Protein AF-0000000066214037 (afdb_homodimer)

Radius of gyration: 27.34 Å; Cα contacts (8 Å, |Δi|>4): 575; chains: 2; bounding box: 42×69×132 Å

InterPro domains:
  IPR010264 Plant self-incompatibility S1 [PF05938] (31-135)
  IPR010264 Plant self-incompatibility S1 [PTHR31232] (26-123)

Secondary structure (DSSP, 8-state):
------------GGGGGGGGGGGS--PPEEEEEEE-S-TT--EEEEEEESS-BPPPEEE-TT-EEEEEE-PPTTS--EEEEEEEESGGG-EEEEEEEEE--SS--SS-EEEEEE-SSEEEEEEE---PPEEEEEPEE--/------------SGGGGGGGGGSS--PPEEEEEEE-S-TT--EEEEEEESS-BPPPEEE-TT-EEEEEE-PPTTS--EEEEEEEESGGG-EEEEEEEEE--SS--SS-EEEEEE-SSEEEEEEE---PPEEEEEPEE--

Organism: Arabidopsis thaliana (NCBI:txid3702)

Solvent-accessible surface area (backbone atoms only — not comparable to full-atom values): 15928 Å² total; per-residue (Å²): 130,94,82,82,74,82,72,79,76,83,75,68,76,78,70,68,70,73,60,66,76,63,68,62,79,68,48,51,22,34,40,33,46,31,23,56,54,38,90,89,38,52,32,35,39,35,43,33,38,96,89,44,75,52,68,76,45,76,31,49,49,77,30,68,49,80,46,76,45,66,58,47,87,97,49,81,41,46,32,37,32,36,39,30,27,66,80,90,48,33,30,31,40,76,48,77,64,41,67,57,62,100,54,82,57,58,50,38,32,33,38,34,37,36,36,74,79,36,31,25,38,22,43,40,48,74,40,69,71,40,83,73,45,63,69,40,71,64,132,139,75,90,78,78,80,75,78,78,81,73,74,73,76,70,70,69,73,60,66,75,64,68,63,80,67,48,52,21,34,39,33,44,32,23,55,55,38,90,90,38,52,32,35,41,34,41,31,38,96,89,43,75,52,67,77,45,76,29,49,48,77,31,69,48,79,46,74,46,67,58,46,86,98,50,82,44,45,32,36,32,37,39,30,26,66,79,90,47,32,31,31,40,76,48,76,64,42,68,57,62,101,53,81,56,57,48,40,32,31,38,34,37,37,36,74,80,36,31,25,37,22,44,40,49,72,42,66,71,39,84,74,47,64,68,39,72,66,132

pLDDT: mean 78.23, std 21.83, range [25.59, 98.44]

Nearest PDB structures (foldseek):
  6g7g-assembly1_A  TM=7.828E-01  e=8.286E-07  Arabidopsis thaliana
  3hvn-assembly1_A  TM=4.977E-01  e=2.586E-02  Streptococcus suis 05ZYH33
  4v4d-assembly1_B  TM=5.504E-01  e=9.049E-02  Pelobacter acidigallici
  1bqu-assembly1_B  TM=4.313E-01  e=3.673E+00  Homo sapiens
  8v2c-assembly1_B  TM=3.580E-01  e=7.062E+00  Mus musculus

Structure (mmCIF, N/CA/C/O backbone):
data_AF-0000000066214037-model_v1
#
loop_
_entity.id
_entity.type
_entity.pdbx_description
1 polymer 'S-protein homolog 14'
#
loop_
_atom_site.group_PDB
_atom_site.id
_atom_site.type_symbol
_atom_site.label_atom_id
_atom_site.label_alt_id
_atom_site.label_comp_id
_atom_site.label_asym_id
_atom_site.label_entity_id
_atom_site.label_seq_id
_atom_site.pdbx_PDB_ins_code
_atom_site.Cartn_x
_atom_site.Cartn_y
_atom_site.Cartn_z
_atom_site.occupancy
_atom_site.B_iso_or_equiv
_atom_site.auth_seq_id
_atom_site.auth_comp_id
_atom_site.auth_asym_id
_atom_site.auth_atom_id
_atom_site.pdbx_PDB_model_num
ATOM 1 N N . MET A 1 1 ? -22.797 -23.688 67 1 26.59 1 MET A N 1
ATOM 2 C CA . MET A 1 1 ? -23.516 -23.188 65.875 1 26.59 1 MET A CA 1
ATOM 3 C C . MET A 1 1 ? -22.703 -22.141 65.125 1 26.59 1 MET A C 1
ATOM 5 O O . MET A 1 1 ? -23.234 -21.406 64.25 1 26.59 1 MET A O 1
ATOM 9 N N . ASN A 1 2 ? -21.359 -21.859 65.438 1 38.47 2 ASN A N 1
ATOM 10 C CA . ASN A 1 2 ? -20.516 -20.797 64.875 1 38.47 2 ASN A CA 1
ATOM 11 C C . ASN A 1 2 ? -20.203 -20.984 63.406 1 38.47 2 ASN A C 1
ATOM 13 O O . ASN A 1 2 ? -19.375 -21.812 63.062 1 38.47 2 ASN A O 1
ATOM 17 N N . ARG A 1 3 ? -21.266 -20.844 62.312 1 29.83 3 ARG A N 1
ATOM 18 C CA . ARG A 1 3 ? -21.359 -21.094 60.875 1 29.83 3 ARG A CA 1
ATOM 19 C C . ARG A 1 3 ? -20.234 -20.391 60.094 1 29.83 3 ARG A C 1
ATOM 21 O O . ARG A 1 3 ? -19.625 -19.453 60.625 1 29.83 3 ARG A O 1
ATOM 28 N N . PHE A 1 4 ? -20.109 -20.609 58.625 1 31.38 4 PHE A N 1
ATOM 29 C CA . PHE A 1 4 ? -19.562 -20.812 57.312 1 31.38 4 PHE A CA 1
ATOM 30 C C . PHE A 1 4 ? -19.359 -19.484 56.594 1 31.38 4 PHE A C 1
ATOM 32 O O . PHE A 1 4 ? -18.531 -19.375 55.656 1 31.38 4 PHE A O 1
ATOM 39 N N . ILE A 1 5 ? -20.156 -18.406 56.719 1 30.61 5 ILE A N 1
ATOM 40 C CA . ILE A 1 5 ? -20.625 -17.906 55.406 1 30.61 5 ILE A CA 1
ATOM 41 C C . ILE A 1 5 ? -19.516 -17.109 54.75 1 30.61 5 ILE A C 1
ATOM 43 O O . ILE A 1 5 ? -19.25 -17.297 53.562 1 30.61 5 ILE A O 1
ATOM 47 N N . ILE A 1 6 ? -18.984 -15.93 55.188 1 36.28 6 ILE A N 1
ATOM 48 C CA . ILE A 1 6 ? -19.094 -14.758 54.344 1 36.28 6 ILE A CA 1
ATOM 49 C C . ILE A 1 6 ? -17.875 -14.664 53.438 1 36.28 6 ILE A C 1
ATOM 51 O O . ILE A 1 6 ? -16.906 -13.969 53.75 1 36.28 6 ILE A O 1
ATOM 55 N N . PHE A 1 7 ? -17.047 -15.688 53.188 1 37.38 7 PHE A N 1
ATOM 56 C CA . PHE A 1 7 ? -15.883 -15.281 52.406 1 37.38 7 PHE A CA 1
ATOM 57 C C . PHE A 1 7 ? -16.281 -14.922 50.969 1 37.38 7 PHE A C 1
ATOM 59 O O . PHE A 1 7 ? -16.328 -15.797 50.125 1 37.38 7 PHE A O 1
ATOM 66 N N . MET A 1 8 ? -17.391 -14.07 50.75 1 33.78 8 MET A N 1
ATOM 67 C CA . MET A 1 8 ? -17.703 -13.734 49.375 1 33.78 8 MET A CA 1
ATOM 68 C C . MET A 1 8 ? -16.484 -13.125 48.688 1 33.78 8 MET A C 1
ATOM 70 O O . MET A 1 8 ? -15.992 -12.07 49.125 1 33.78 8 MET A O 1
ATOM 74 N N . PHE A 1 9 ? -15.562 -13.977 48.031 1 36.66 9 PHE A N 1
ATOM 75 C CA . PHE A 1 9 ? -14.477 -13.711 47.094 1 36.66 9 PHE A CA 1
ATOM 76 C C . PHE A 1 9 ? -14.945 -12.789 46 1 36.66 9 PHE A C 1
ATOM 78 O O . PHE A 1 9 ? -15.883 -13.117 45.25 1 36.66 9 PHE A O 1
ATOM 85 N N . VAL A 1 10 ? -14.875 -11.453 46.156 1 36.88 10 VAL A N 1
ATOM 86 C CA . VAL A 1 10 ? -14.977 -10.406 45.156 1 36.88 10 VAL A CA 1
ATOM 87 C C . VAL A 1 10 ? -14.031 -10.719 44 1 36.88 10 VAL A C 1
ATOM 89 O O . VAL A 1 10 ? -12.82 -10.531 44.094 1 36.88 10 VAL A O 1
ATOM 92 N N . VAL A 1 11 ? -14.133 -11.891 43.312 1 36.84 11 VAL A N 1
ATOM 93 C CA . VAL A 1 11 ? -13.445 -12.227 42.062 1 36.84 11 VAL A CA 1
ATOM 94 C C . VAL A 1 11 ? -13.82 -11.219 40.969 1 36.84 11 VAL A C 1
ATOM 96 O O . VAL A 1 11 ? -13.516 -11.422 39.781 1 36.84 11 VAL A O 1
ATOM 99 N N . VAL A 1 12 ? -14.656 -10.18 41.281 1 32.81 12 VAL A N 1
ATOM 100 C CA . VAL A 1 12 ? -15.266 -9.656 40.062 1 32.81 12 VAL A CA 1
ATOM 101 C C . VAL A 1 12 ? -14.172 -9.203 39.094 1 32.81 12 VAL A C 1
ATOM 103 O O . VAL A 1 12 ? -14.164 -9.586 37.938 1 32.81 12 VAL A O 1
ATOM 106 N N . THR A 1 13 ? -13.758 -7.848 39.062 1 36.31 13 THR A N 1
ATOM 107 C CA . THR A 1 13 ? -13.906 -6.891 37.969 1 36.31 13 THR A CA 1
ATOM 108 C C . THR A 1 13 ? -12.633 -6.848 37.125 1 36.31 13 THR A C 1
ATOM 110 O O . THR A 1 13 ? -12.469 -5.953 36.281 1 36.31 13 THR A O 1
ATOM 113 N N . TYR A 1 14 ? -11.555 -7.547 37.438 1 39.28 14 TYR A N 1
ATOM 114 C CA . TYR A 1 14 ? -10.398 -7.047 36.719 1 39.28 14 TYR A CA 1
ATOM 115 C C . TYR A 1 14 ? -10.539 -7.34 35.219 1 39.28 14 TYR A C 1
ATOM 117 O O . TYR A 1 14 ? -9.57 -7.191 34.469 1 39.28 14 TYR A O 1
ATOM 125 N N . PHE A 1 15 ? -11.484 -8.125 34.781 1 35.94 15 PHE A N 1
ATOM 126 C CA . PHE A 1 15 ? -11.258 -8.562 33.406 1 35.94 15 PHE A CA 1
ATOM 127 C C . PHE A 1 15 ? -11.266 -7.375 32.438 1 35.94 15 PHE A C 1
ATOM 129 O O . PHE A 1 15 ? -11.031 -7.535 31.25 1 35.94 15 PHE A O 1
ATOM 136 N N . GLY A 1 16 ? -11.977 -6.281 32.719 1 35.16 16 GLY A N 1
ATOM 137 C CA . GLY A 1 16 ? -12.375 -5.547 31.516 1 35.16 16 GLY A CA 1
ATOM 138 C C . GLY A 1 16 ? -11.227 -4.789 30.875 1 35.16 16 GLY A C 1
ATOM 139 O O . GLY A 1 16 ? -11.438 -3.938 30.016 1 35.16 16 GLY A O 1
ATOM 140 N N . LEU A 1 17 ? -10.125 -4.59 31.531 1 35.5 17 LEU A N 1
ATOM 141 C CA . LEU A 1 17 ? -9.242 -3.619 30.891 1 35.5 17 LEU A CA 1
ATOM 142 C C . LEU A 1 17 ? -8.766 -4.125 29.531 1 35.5 17 LEU A C 1
ATOM 144 O O . LEU A 1 17 ? -8.008 -3.443 28.844 1 35.5 17 LEU A O 1
ATOM 148 N N . ASN A 1 18 ? -8.664 -5.441 29.391 1 35.97 18 ASN A N 1
ATOM 149 C CA . ASN A 1 18 ? -7.836 -5.824 28.25 1 35.97 18 ASN A CA 1
ATOM 150 C C . ASN A 1 18 ? -8.43 -5.332 26.938 1 35.97 18 ASN A C 1
ATOM 152 O O . ASN A 1 18 ? -7.914 -5.652 25.859 1 35.97 18 ASN A O 1
ATOM 156 N N . VAL A 1 19 ? -9.719 -5.066 26.891 1 35.41 19 VAL A N 1
ATOM 157 C CA . VAL A 1 19 ? -10.336 -4.941 25.578 1 35.41 19 VAL A CA 1
ATOM 158 C C . VAL A 1 19 ? -9.93 -3.617 24.922 1 35.41 19 VAL A C 1
ATOM 160 O O . VAL A 1 19 ? -10.477 -3.221 23.906 1 35.41 19 VAL A O 1
ATOM 163 N N . ALA A 1 20 ? -9.461 -2.67 25.562 1 36.75 20 ALA A N 1
ATOM 164 C CA . ALA A 1 20 ? -9.305 -1.352 24.953 1 36.75 20 ALA A CA 1
ATOM 165 C C . ALA A 1 20 ? -8.469 -1.433 23.688 1 36.75 20 ALA A C 1
ATOM 167 O O . ALA A 1 20 ? -8.297 -0.432 22.984 1 36.75 20 ALA A O 1
ATOM 168 N N . PHE A 1 21 ? -7.574 -2.344 23.594 1 39.56 21 PHE A N 1
ATOM 169 C CA . PHE A 1 21 ? -6.738 -2.371 22.406 1 39.56 21 PHE A CA 1
ATOM 170 C C . PHE A 1 21 ? -7.594 -2.49 21.141 1 39.56 21 PHE A C 1
ATOM 172 O O . PHE A 1 21 ? -7.094 -2.334 20.031 1 39.56 21 PHE A O 1
ATOM 179 N N . ASP A 1 22 ? -8.734 -3.127 21.328 1 40.88 22 ASP A N 1
ATOM 180 C CA . ASP A 1 22 ? -9.578 -3.434 20.172 1 40.88 22 ASP A CA 1
ATOM 181 C C . ASP A 1 22 ? -10.227 -2.168 19.625 1 40.88 22 ASP A C 1
ATOM 183 O O . ASP A 1 22 ? -11.227 -2.242 18.891 1 40.88 22 ASP A O 1
ATOM 187 N N . MET A 1 23 ? -10.008 -1.09 20.172 1 40.97 23 MET A N 1
ATOM 188 C CA . MET A 1 23 ? -10.883 0.026 19.828 1 40.97 23 MET A CA 1
ATOM 189 C C . MET A 1 23 ? -10.695 0.423 18.359 1 40.97 23 MET A C 1
ATOM 191 O O . MET A 1 23 ? -11.625 0.939 17.734 1 40.97 23 MET A O 1
ATOM 195 N N . PHE A 1 24 ? -9.523 0.481 17.859 1 48.34 24 PHE A N 1
ATOM 196 C CA . PHE A 1 24 ? -9.5 0.773 16.422 1 48.34 24 PHE A CA 1
ATOM 197 C C . PHE A 1 24 ? -9.531 -0.514 15.609 1 48.34 24 PHE A C 1
ATOM 199 O O . PHE A 1 24 ? -8.805 -1.463 15.906 1 48.34 24 PHE A O 1
ATOM 206 N N . PRO A 1 25 ? -10.539 -0.672 14.852 1 56.03 25 PRO A N 1
ATOM 207 C CA . PRO A 1 25 ? -10.672 -1.889 14.047 1 56.03 25 PRO A CA 1
ATOM 208 C C . PRO A 1 25 ? -9.422 -2.191 13.227 1 56.03 25 PRO A C 1
ATOM 210 O O . PRO A 1 25 ? -8.828 -1.282 12.641 1 56.03 25 PRO A O 1
ATOM 213 N N . CYS A 1 26 ? -8.766 -3.24 13.602 1 63.34 26 CYS A N 1
ATOM 214 C CA . CYS A 1 26 ? -7.652 -3.758 12.812 1 63.34 26 CYS A CA 1
ATOM 215 C C . CYS A 1 26 ? -8.141 -4.32 11.484 1 63.34 26 CYS A C 1
ATOM 217 O O . CYS A 1 26 ? -8.719 -5.41 11.438 1 63.34 26 CYS A O 1
ATOM 219 N N . PRO A 1 27 ? -7.969 -3.521 10.414 1 67.12 27 PRO A N 1
ATOM 220 C CA . PRO A 1 27 ? -8.414 -4.043 9.117 1 67.12 27 PRO A CA 1
ATOM 221 C C . PRO A 1 27 ? -7.785 -5.395 8.781 1 67.12 27 PRO A C 1
ATOM 223 O O . PRO A 1 27 ? -6.672 -5.691 9.227 1 67.12 27 PRO A O 1
ATOM 226 N N . LYS A 1 28 ? -8.445 -6.207 8.016 1 79.56 28 LYS A N 1
ATOM 227 C CA . LYS A 1 28 ? -7.949 -7.523 7.617 1 79.56 28 LYS A CA 1
ATOM 228 C C . LYS A 1 28 ? -6.695 -7.402 6.75 1 79.56 28 LYS A C 1
ATOM 230 O O . LYS A 1 28 ? -6.578 -6.477 5.949 1 79.56 28 LYS A O 1
ATOM 235 N N . ASN A 1 29 ? -5.809 -8.336 7 1 83.44 29 ASN A N 1
ATOM 236 C CA . ASN A 1 29 ? -4.703 -8.516 6.066 1 83.44 29 ASN A CA 1
ATOM 237 C C . ASN A 1 29 ? -5.164 -9.203 4.781 1 83.44 29 ASN A C 1
ATOM 239 O O . ASN A 1 29 ? -6.219 -9.836 4.754 1 83.44 29 ASN A O 1
ATOM 243 N N . LYS A 1 30 ? -4.426 -9.023 3.678 1 86.44 30 LYS A N 1
ATOM 244 C CA . LYS A 1 30 ? -4.809 -9.633 2.41 1 86.44 30 LYS A CA 1
ATOM 245 C C . LYS A 1 30 ? -3.6 -10.266 1.719 1 86.44 30 LYS A C 1
ATOM 247 O O . LYS A 1 30 ? -2.504 -9.695 1.736 1 86.44 30 LYS A O 1
ATOM 252 N N . VAL A 1 31 ? -3.84 -11.469 1.23 1 93.44 31 VAL A N 1
ATOM 253 C CA . VAL A 1 31 ? -2.969 -12.078 0.227 1 93.44 31 VAL A CA 1
ATOM 254 C C . VAL A 1 31 ? -3.658 -12.055 -1.136 1 93.44 31 VAL A C 1
ATOM 256 O O . VAL A 1 31 ? -4.793 -12.523 -1.271 1 93.44 31 VAL A O 1
ATOM 259 N N . LEU A 1 32 ? -3.031 -11.422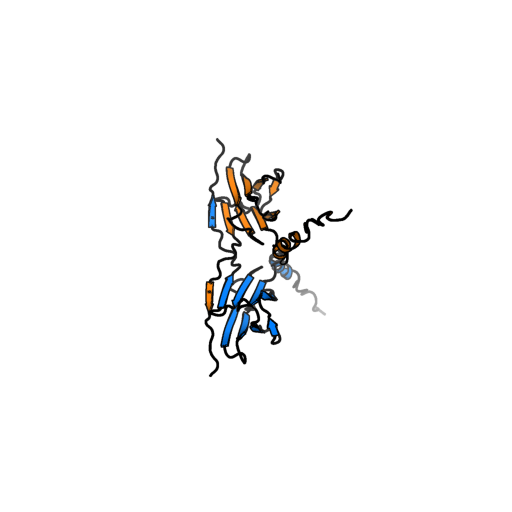 -2.023 1 92.69 32 LEU A N 1
ATOM 260 C CA . LEU A 1 32 ? -3.502 -11.43 -3.404 1 92.69 32 LEU A CA 1
ATOM 261 C C . LEU A 1 32 ? -2.596 -12.289 -4.281 1 92.69 32 LEU A C 1
ATOM 263 O O . LEU A 1 32 ? -1.369 -12.195 -4.188 1 92.69 32 LEU A O 1
ATOM 267 N N . ILE A 1 33 ? -3.191 -13.195 -5.055 1 96.06 33 ILE A N 1
ATOM 268 C CA . ILE A 1 33 ? -2.498 -13.953 -6.086 1 96.06 33 ILE A CA 1
ATOM 269 C C . ILE A 1 33 ? -2.959 -13.492 -7.469 1 96.06 33 ILE A C 1
ATOM 271 O O . ILE A 1 33 ? -4.145 -13.578 -7.793 1 96.06 33 ILE A O 1
ATOM 275 N N . ARG A 1 34 ? -1.989 -13.047 -8.227 1 93.69 34 ARG A N 1
ATOM 276 C CA . ARG A 1 34 ? -2.338 -12.508 -9.539 1 93.69 34 ARG A CA 1
ATOM 277 C C . ARG A 1 34 ? -1.661 -13.297 -10.648 1 93.69 34 ARG A C 1
ATOM 279 O O . ARG A 1 34 ? -0.48 -13.641 -10.555 1 93.69 34 ARG A O 1
ATOM 286 N N . ASN A 1 35 ? -2.463 -13.523 -11.758 1 94.81 35 ASN A N 1
ATOM 287 C CA . ASN A 1 35 ? -1.923 -14.18 -12.945 1 94.81 35 ASN A CA 1
ATOM 288 C C . ASN A 1 35 ? -1.479 -13.164 -13.992 1 94.81 35 ASN A C 1
ATOM 290 O O . ASN A 1 35 ? -2.312 -12.547 -14.656 1 94.81 35 ASN A O 1
ATOM 294 N N . GLU A 1 36 ? -0.188 -13.07 -14.133 1 92.81 36 GLU A N 1
ATOM 295 C CA . GLU A 1 36 ? 0.375 -12.234 -15.188 1 92.81 36 GLU A CA 1
ATOM 296 C C . GLU A 1 36 ? 1.316 -13.031 -16.078 1 92.81 36 GLU A C 1
ATOM 298 O O . GLU A 1 36 ? 2.322 -12.508 -16.562 1 92.81 36 GLU A O 1
ATOM 303 N N . LEU A 1 37 ? 1.021 -14.266 -16.234 1 95.88 37 LEU A N 1
ATOM 304 C CA . LEU A 1 37 ? 1.835 -15.172 -17.047 1 95.88 37 LEU A CA 1
ATOM 305 C C . LEU A 1 37 ? 1.819 -14.766 -18.516 1 95.88 37 LEU A C 1
ATOM 307 O O . LEU A 1 37 ? 2.777 -15.031 -19.25 1 95.88 37 LEU A O 1
ATOM 311 N N . GLY A 1 38 ? 0.705 -14.266 -18.953 1 91.38 38 GLY A N 1
ATOM 312 C CA . GLY A 1 38 ? 0.498 -13.898 -20.344 1 91.38 38 GLY A CA 1
ATOM 313 C C . GLY A 1 38 ? -0.868 -14.305 -20.875 1 91.38 38 GLY A C 1
ATOM 314 O O . GLY A 1 38 ? -1.567 -15.102 -20.25 1 91.38 38 GLY A O 1
ATOM 315 N N . PRO A 1 39 ? -1.33 -13.641 -21.953 1 88.69 39 PRO A N 1
ATOM 316 C CA . PRO A 1 39 ? -2.65 -13.953 -22.516 1 88.69 39 PRO A CA 1
ATOM 317 C C . PRO A 1 39 ? -2.832 -15.438 -22.828 1 88.69 39 PRO A C 1
ATOM 319 O O . PRO A 1 39 ? -1.96 -16.047 -23.438 1 88.69 39 PRO A O 1
ATOM 322 N N . GLY A 1 40 ? -4.012 -16 -22.359 1 92.25 40 GLY A N 1
ATOM 323 C CA . GLY A 1 40 ? -4.336 -17.391 -22.641 1 92.25 40 GLY A CA 1
ATOM 324 C C . GLY A 1 40 ? -3.732 -18.359 -21.625 1 92.25 40 GLY A C 1
ATOM 325 O O . GLY A 1 40 ? -4.02 -19.562 -21.672 1 92.25 40 GLY A O 1
ATOM 326 N N . LEU A 1 41 ? -2.861 -17.953 -20.875 1 94.94 41 LEU A N 1
ATOM 327 C CA . LEU A 1 41 ? -2.199 -18.828 -19.922 1 94.94 41 LEU A CA 1
ATOM 328 C C . LEU A 1 41 ? -2.92 -18.797 -18.578 1 94.94 41 LEU A C 1
ATOM 330 O O . LEU A 1 41 ? -3.381 -17.75 -18.125 1 94.94 41 LEU A O 1
ATOM 334 N N . VAL A 1 42 ? -2.93 -19.984 -18.047 1 96.75 42 VAL A N 1
ATOM 335 C CA . VAL A 1 42 ? -3.693 -20.172 -16.828 1 96.75 42 VAL A CA 1
ATOM 336 C C . VAL A 1 42 ? -2.74 -20.422 -15.656 1 96.75 42 VAL A C 1
ATOM 338 O O . VAL A 1 42 ? -1.751 -21.141 -15.797 1 96.75 42 VAL A O 1
ATOM 341 N N . LEU A 1 43 ? -3.029 -19.828 -14.547 1 98.31 43 LEU A N 1
ATOM 342 C CA . LEU A 1 43 ? -2.309 -20.047 -13.297 1 98.31 43 LEU A CA 1
ATOM 343 C C . LEU A 1 43 ? -3.154 -20.844 -12.32 1 98.31 43 LEU A C 1
ATOM 345 O O . LEU A 1 43 ? -4.258 -20.438 -11.953 1 98.31 43 LEU A O 1
ATOM 349 N N . GLN A 1 44 ? -2.709 -21.984 -11.93 1 98.44 44 GLN A N 1
ATOM 350 C CA . GLN A 1 44 ? -3.348 -22.75 -10.867 1 98.44 44 GLN A CA 1
ATOM 351 C C . GLN A 1 44 ? -2.777 -22.375 -9.5 1 98.44 44 GLN A C 1
ATOM 353 O O . GLN A 1 44 ? -1.563 -22.219 -9.352 1 98.44 44 GLN A O 1
ATOM 358 N N . TYR A 1 45 ? -3.652 -22.188 -8.586 1 97.94 45 TYR A N 1
ATOM 359 C CA . TYR A 1 45 ? -3.178 -21.859 -7.25 1 97.94 45 TYR A CA 1
ATOM 360 C C . TYR A 1 45 ? -3.869 -22.734 -6.203 1 97.94 45 TYR A C 1
ATOM 362 O O . TYR A 1 45 ? -5.012 -23.156 -6.395 1 97.94 45 TYR A O 1
ATOM 370 N N . HIS A 1 46 ? -3.146 -23.078 -5.195 1 98.19 46 HIS A N 1
ATOM 371 C CA . HIS A 1 46 ? -3.66 -23.672 -3.967 1 98.19 46 HIS A CA 1
ATOM 372 C C . HIS A 1 46 ? -3.033 -23.016 -2.736 1 98.19 46 HIS A C 1
ATOM 374 O O . HIS A 1 46 ? -1.826 -23.141 -2.516 1 98.19 46 HIS A O 1
ATOM 380 N N . CYS A 1 47 ? -3.811 -22.328 -2.012 1 97.75 47 CYS A N 1
ATOM 381 C CA . CYS A 1 47 ? -3.328 -21.656 -0.811 1 97.75 47 CYS A CA 1
ATOM 382 C C . CYS A 1 47 ? -4.043 -22.172 0.431 1 97.75 47 CYS A C 1
ATOM 384 O O . CYS A 1 47 ? -5.223 -22.531 0.371 1 97.75 47 CYS A O 1
ATOM 386 N N . HIS A 1 48 ? -3.295 -22.203 1.549 1 96.5 48 HIS A N 1
ATOM 387 C CA . HIS A 1 48 ? -3.91 -22.672 2.787 1 96.5 48 HIS A CA 1
ATOM 388 C C . HIS A 1 48 ? -3.217 -22.078 4.008 1 96.5 48 HIS A C 1
ATOM 390 O O . HIS A 1 48 ? -2.062 -21.656 3.924 1 96.5 48 HIS A O 1
ATOM 396 N N . SER A 1 49 ? -3.961 -21.938 5.008 1 93.94 49 SER A N 1
ATOM 397 C CA . SER A 1 49 ? -3.465 -21.688 6.355 1 93.94 49 SER A CA 1
ATOM 398 C C . SER A 1 49 ? -3.803 -22.844 7.293 1 93.94 49 SER A C 1
ATOM 400 O O . SER A 1 49 ? -4.344 -23.859 6.863 1 93.94 49 SER A O 1
ATOM 402 N N . ARG A 1 50 ? -3.379 -22.75 8.602 1 89.69 50 ARG A N 1
ATOM 403 C CA . ARG A 1 50 ? -3.711 -23.797 9.57 1 89.69 50 ARG A CA 1
ATOM 404 C C . ARG A 1 50 ? -5.219 -23.969 9.703 1 89.69 50 ARG A C 1
ATOM 406 O O . ARG A 1 50 ? -5.723 -25.078 9.797 1 89.69 50 ARG A O 1
ATOM 413 N N . ASP A 1 51 ? -6.008 -22.859 9.586 1 89.12 51 ASP A N 1
ATOM 414 C CA . ASP A 1 51 ? -7.441 -22.859 9.859 1 89.12 51 ASP A CA 1
ATOM 415 C C . ASP A 1 51 ? -8.242 -22.922 8.562 1 89.12 51 ASP A C 1
ATOM 417 O O . ASP A 1 51 ? -9.438 -23.219 8.578 1 89.12 51 ASP A O 1
ATOM 421 N N . HIS A 1 52 ? -7.68 -22.562 7.434 1 90.75 52 HIS A N 1
ATOM 422 C CA . HIS A 1 52 ? -8.391 -22.453 6.164 1 90.75 52 HIS A CA 1
ATOM 423 C C . HIS A 1 52 ? -7.625 -23.156 5.047 1 90.75 52 HIS A C 1
ATOM 425 O O . HIS A 1 52 ? -6.43 -22.906 4.855 1 90.75 52 HIS A O 1
ATOM 431 N N . ASN A 1 53 ? -8.25 -24.094 4.367 1 93.06 53 ASN A N 1
ATOM 432 C CA . ASN A 1 53 ? -7.711 -24.734 3.17 1 93.06 53 ASN A CA 1
ATOM 433 C C . ASN A 1 53 ? -8.539 -24.391 1.935 1 93.06 53 ASN A C 1
ATOM 435 O O . ASN A 1 53 ? -9.617 -24.953 1.736 1 93.06 53 ASN A O 1
ATOM 439 N N . LEU A 1 54 ? -8.023 -23.516 1.179 1 91.38 54 LEU A N 1
ATOM 440 C CA . LEU A 1 54 ? -8.734 -23.156 -0.044 1 91.38 54 LEU A CA 1
ATOM 441 C C . LEU A 1 54 ? -8.594 -24.25 -1.098 1 91.38 54 LEU A C 1
ATOM 443 O O . LEU A 1 54 ? -7.543 -24.891 -1.192 1 91.38 54 LEU A O 1
ATOM 447 N N . ASP A 1 55 ? -9.555 -24.453 -1.863 1 90.81 55 ASP A N 1
ATOM 448 C CA . ASP A 1 55 ? -9.492 -25.438 -2.938 1 90.81 55 ASP A CA 1
ATOM 449 C C . ASP A 1 55 ? -8.539 -25 -4.043 1 90.81 55 ASP A C 1
ATOM 451 O O . ASP A 1 55 ? -8.281 -23.797 -4.195 1 90.81 55 ASP A O 1
ATOM 455 N N . VAL A 1 56 ? -8.078 -26.047 -4.707 1 96 56 VAL A N 1
ATOM 456 C CA . VAL A 1 56 ? -7.297 -25.766 -5.906 1 96 56 VAL A CA 1
ATOM 457 C C . VAL A 1 56 ? -8.172 -25.047 -6.934 1 96 56 VAL A C 1
ATOM 459 O O . VAL A 1 56 ? -9.32 -25.438 -7.164 1 96 56 VAL A O 1
ATOM 462 N N . ALA A 1 57 ? -7.727 -23.984 -7.5 1 96.56 57 ALA A N 1
ATOM 463 C CA . ALA A 1 57 ? -8.484 -23.219 -8.484 1 96.56 57 ALA A CA 1
ATOM 464 C C . ALA A 1 57 ? -7.555 -22.609 -9.531 1 96.56 57 ALA A C 1
ATOM 466 O O . ALA A 1 57 ? -6.328 -22.688 -9.406 1 96.56 57 ALA A O 1
ATOM 467 N N . ASN A 1 58 ? -8.172 -22.078 -10.602 1 96.25 58 ASN A N 1
ATOM 468 C CA . ASN A 1 58 ? -7.41 -21.5 -11.711 1 96.25 58 ASN A CA 1
ATOM 469 C C . ASN A 1 58 ? -7.723 -20.031 -11.891 1 96.25 58 ASN A C 1
ATOM 471 O O . ASN A 1 58 ? -8.859 -19.594 -11.695 1 96.25 58 ASN A O 1
ATOM 475 N N . LEU A 1 59 ? -6.801 -19.344 -12.219 1 94.81 59 LEU A N 1
ATOM 476 C CA . LEU A 1 59 ? -6.918 -17.938 -12.586 1 94.81 59 LEU A CA 1
ATOM 477 C C . LEU A 1 59 ? -6.574 -17.719 -14.055 1 94.81 59 LEU A C 1
ATOM 479 O O . LEU A 1 59 ? -5.504 -18.125 -14.508 1 94.81 59 LEU A O 1
ATOM 483 N N . GLN A 1 60 ? -7.504 -17.047 -14.734 1 90.94 60 GLN A N 1
ATOM 484 C CA . GLN A 1 60 ? -7.184 -16.625 -16.094 1 90.94 60 GLN A CA 1
ATOM 485 C C . GLN A 1 60 ? -6.234 -15.43 -16.094 1 90.94 60 GLN A C 1
ATOM 487 O O . GLN A 1 60 ? -6.047 -14.789 -15.055 1 90.94 60 GLN A O 1
ATOM 492 N N . PHE A 1 61 ? -5.703 -15.258 -17.266 1 89.62 61 PHE A N 1
ATOM 493 C CA . PHE A 1 61 ? -4.793 -14.133 -17.391 1 89.62 61 PHE A CA 1
ATOM 494 C C . PHE A 1 61 ? -5.441 -12.852 -16.891 1 89.62 61 PHE A C 1
ATOM 496 O O . PHE A 1 61 ? -6.602 -12.57 -17.203 1 89.62 61 PHE A O 1
ATOM 503 N N . ASN A 1 62 ? -4.711 -12.078 -16.031 1 82.88 62 ASN A N 1
ATOM 504 C CA . ASN A 1 62 ? -5.066 -10.789 -15.469 1 82.88 62 ASN A CA 1
ATOM 505 C C . ASN A 1 62 ? -6.137 -10.922 -14.391 1 82.88 62 ASN A C 1
ATOM 507 O O . ASN A 1 62 ? -6.707 -9.93 -13.938 1 82.88 62 ASN A O 1
ATOM 511 N N . GLU A 1 63 ? -6.477 -12.102 -14.031 1 84.44 63 GLU A N 1
ATOM 512 C CA . GLU A 1 63 ? -7.348 -12.328 -12.883 1 84.44 63 GLU A CA 1
ATOM 513 C C . GLU A 1 63 ? -6.539 -12.445 -11.594 1 84.44 63 GLU A C 1
ATOM 515 O O . GLU A 1 63 ? -5.328 -12.664 -11.633 1 84.44 63 GLU A O 1
ATOM 520 N N . TYR A 1 64 ? -7.203 -12.203 -10.508 1 89.44 64 TYR A N 1
ATOM 521 C CA . TYR A 1 64 ? -6.539 -12.367 -9.219 1 89.44 64 TYR A CA 1
ATOM 522 C C . TYR A 1 64 ? -7.48 -12.984 -8.195 1 89.44 64 TYR A C 1
ATOM 524 O O . TYR A 1 64 ? -8.703 -12.938 -8.359 1 89.44 64 TYR A O 1
ATOM 532 N N . LYS A 1 65 ? -6.883 -13.688 -7.254 1 91.62 65 LYS A N 1
ATOM 533 C CA . LYS A 1 65 ? -7.562 -14.203 -6.07 1 91.62 65 LYS A CA 1
ATOM 534 C C . LYS A 1 65 ? -7.195 -13.398 -4.828 1 91.62 65 LYS A C 1
ATOM 536 O O . LYS A 1 65 ? -6.02 -13.117 -4.586 1 91.62 65 LYS A O 1
ATOM 541 N N . GLU A 1 66 ? -8.211 -12.961 -4.062 1 89.75 66 GLU A N 1
ATOM 542 C CA . GLU A 1 66 ? -7.988 -12.258 -2.803 1 89.75 66 GLU A CA 1
ATOM 543 C C . GLU A 1 66 ? -8.359 -13.141 -1.611 1 89.75 66 GLU A C 1
ATOM 545 O O . GLU A 1 66 ? -9.445 -13.727 -1.579 1 89.75 66 GLU A O 1
ATOM 550 N N . ILE A 1 67 ? -7.465 -13.281 -0.734 1 93 67 ILE A N 1
ATOM 551 C CA . ILE A 1 67 ? -7.676 -13.953 0.542 1 93 67 ILE A CA 1
ATOM 552 C C . ILE A 1 67 ? -7.562 -12.945 1.683 1 93 67 ILE A C 1
ATOM 554 O O . ILE A 1 67 ? -6.484 -12.391 1.925 1 93 67 ILE A O 1
ATOM 558 N N . ALA A 1 68 ? -8.609 -12.703 2.377 1 87.19 68 ALA A N 1
ATOM 559 C CA . ALA A 1 68 ? -8.617 -11.766 3.5 1 87.19 68 ALA A CA 1
ATOM 560 C C . ALA A 1 68 ? -8.656 -12.516 4.832 1 87.19 68 ALA A C 1
ATOM 562 O O . ALA A 1 68 ? -9.359 -13.516 4.969 1 87.19 68 ALA A O 1
ATOM 563 N N . PHE A 1 69 ? -7.863 -12.07 5.738 1 89.62 69 PHE A N 1
ATOM 564 C CA . PHE A 1 69 ? -7.773 -12.719 7.043 1 89.62 69 PHE A CA 1
ATOM 565 C C . PHE A 1 69 ? -7.301 -11.734 8.109 1 89.62 69 PHE A C 1
ATOM 567 O O . PHE A 1 69 ? -6.77 -10.672 7.781 1 89.62 69 PHE A O 1
ATOM 574 N N . GLY A 1 70 ? -7.488 -12.07 9.328 1 83.88 70 GLY A N 1
ATOM 575 C CA . GLY A 1 70 ? -6.98 -11.297 10.445 1 83.88 70 GLY A CA 1
ATOM 576 C C . GLY A 1 70 ? -5.922 -12.023 11.25 1 83.88 70 GLY A C 1
ATOM 577 O O . GLY A 1 70 ? -6.008 -13.234 11.445 1 83.88 70 GLY A O 1
ATOM 578 N N . ASP A 1 71 ? -4.883 -11.219 11.562 1 83.12 71 ASP A N 1
ATOM 579 C CA . ASP A 1 71 ? -3.926 -11.805 12.5 1 83.12 71 ASP A CA 1
ATOM 580 C C . ASP A 1 71 ? -4.559 -12.023 13.867 1 83.12 71 ASP A C 1
ATOM 582 O O . ASP A 1 71 ? -5.316 -11.18 14.352 1 83.12 71 ASP A O 1
ATOM 586 N N . LYS A 1 72 ? -4.438 -13.32 14.375 1 74.94 72 LYS A N 1
ATOM 587 C CA . LYS A 1 72 ? -4.957 -13.617 15.703 1 74.94 72 LYS A CA 1
ATOM 588 C C . LYS A 1 72 ? -3.881 -13.43 16.766 1 74.94 72 LYS A C 1
ATOM 590 O O . LYS A 1 72 ? -2.723 -13.797 16.562 1 74.94 72 LYS A O 1
ATOM 595 N N . LEU A 1 73 ? -4.324 -12.742 17.719 1 69.88 73 LEU A N 1
ATOM 596 C CA . LEU A 1 73 ? -3.393 -12.578 18.828 1 69.88 73 LEU A CA 1
ATOM 597 C C . LEU A 1 73 ? -3.047 -13.922 19.453 1 69.88 73 LEU A C 1
ATOM 599 O O . LEU A 1 73 ? -3.932 -14.75 19.688 1 69.88 73 LEU A O 1
ATOM 603 N N . GLY A 1 74 ? -1.744 -14.219 19.719 1 71.88 74 GLY A N 1
ATOM 604 C CA . GLY A 1 74 ? -1.295 -15.453 20.359 1 71.88 74 GLY A CA 1
ATOM 605 C C . GLY A 1 74 ? -1.046 -16.578 19.375 1 71.88 74 GLY A C 1
ATOM 606 O O . GLY A 1 74 ? -0.574 -17.641 19.75 1 71.88 74 GLY A O 1
ATOM 607 N N . LYS A 1 75 ? -1.685 -16.438 18.25 1 74.62 75 LYS A N 1
ATOM 608 C CA . LYS A 1 75 ? -1.388 -17.422 17.219 1 74.62 75 LYS A CA 1
ATOM 609 C C . LYS A 1 75 ? -0.55 -16.797 16.109 1 74.62 75 LYS A C 1
ATOM 611 O O . LYS A 1 75 ? -0.52 -15.578 15.945 1 74.62 75 LYS A O 1
ATOM 616 N N . ARG A 1 76 ? 0.283 -17.578 15.531 1 80.12 76 ARG A N 1
ATOM 617 C CA . ARG A 1 76 ? 1.062 -17.109 14.383 1 80.12 76 ARG A CA 1
ATOM 618 C C . ARG A 1 76 ? 0.347 -17.422 13.07 1 80.12 76 ARG A C 1
ATOM 620 O O . ARG A 1 76 ? 0.329 -18.578 12.625 1 80.12 76 ARG A O 1
ATOM 627 N N . THR A 1 77 ? -0.279 -16.359 12.5 1 89.81 77 THR A N 1
ATOM 628 C CA . THR A 1 77 ? -0.961 -16.531 11.219 1 89.81 77 THR A CA 1
ATOM 629 C C . THR A 1 77 ? 0.045 -16.781 10.102 1 89.81 77 THR A C 1
ATOM 631 O O . THR A 1 77 ? 1.034 -16.047 9.977 1 89.81 77 TH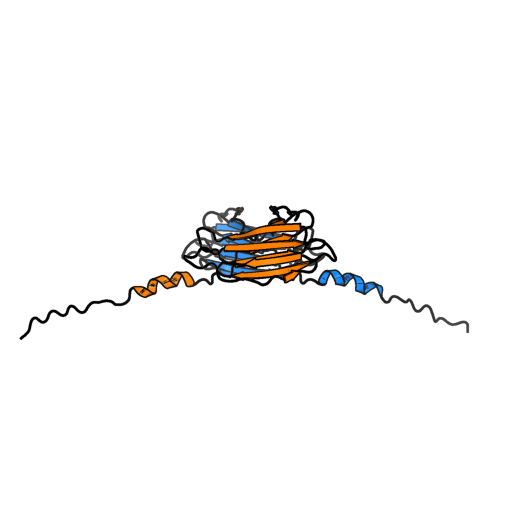R A O 1
ATOM 634 N N . ARG A 1 78 ? -0.181 -17.891 9.383 1 92.38 78 ARG A N 1
ATOM 635 C CA . ARG A 1 78 ? 0.678 -18.219 8.25 1 92.38 78 ARG A CA 1
ATOM 636 C C . ARG A 1 78 ? -0.144 -18.719 7.07 1 92.38 78 ARG A C 1
ATOM 638 O O . ARG A 1 78 ? -1.043 -19.547 7.234 1 92.38 78 ARG A O 1
ATOM 645 N N . TRP A 1 79 ? 0.069 -18.203 5.906 1 95.44 79 TRP A N 1
ATOM 646 C CA . TRP A 1 79 ? -0.518 -18.672 4.66 1 95.44 79 TRP A CA 1
ATOM 647 C C . TRP A 1 79 ? 0.555 -19.234 3.732 1 95.44 79 TRP A C 1
ATOM 649 O O . TRP A 1 79 ? 1.568 -18.578 3.477 1 95.44 79 TRP A O 1
ATOM 659 N N . SER A 1 80 ? 0.309 -20.469 3.254 1 96.94 80 SER A N 1
ATOM 660 C CA . SER A 1 80 ? 1.167 -21.109 2.26 1 96.94 80 SER A CA 1
ATOM 661 C C . SER A 1 80 ? 0.428 -21.312 0.943 1 96.94 80 SER A C 1
ATOM 663 O O . SER A 1 80 ? -0.761 -21.641 0.937 1 96.94 80 SER A O 1
ATOM 665 N N . CYS A 1 81 ? 1.18 -21.125 -0.104 1 97.94 81 CYS A N 1
ATOM 666 C CA . CYS A 1 81 ? 0.569 -21.297 -1.417 1 97.94 81 CYS A CA 1
ATOM 667 C C . CYS A 1 81 ? 1.468 -22.125 -2.332 1 97.94 81 CYS A C 1
ATOM 669 O O . CYS A 1 81 ? 2.689 -22.125 -2.17 1 97.94 81 CYS A O 1
ATOM 671 N N . ILE A 1 82 ? 0.863 -22.859 -3.201 1 97.75 82 ILE A N 1
ATOM 672 C CA . ILE A 1 82 ? 1.535 -23.469 -4.348 1 97.75 82 ILE A CA 1
ATOM 673 C C . ILE A 1 82 ? 0.932 -22.922 -5.641 1 97.75 82 ILE A C 1
ATOM 675 O O . ILE A 1 82 ? -0.291 -22.844 -5.777 1 97.75 82 ILE A O 1
ATOM 679 N N . LEU A 1 83 ? 1.771 -22.484 -6.527 1 98.31 83 LEU A N 1
ATOM 680 C CA . LEU A 1 83 ? 1.386 -22.03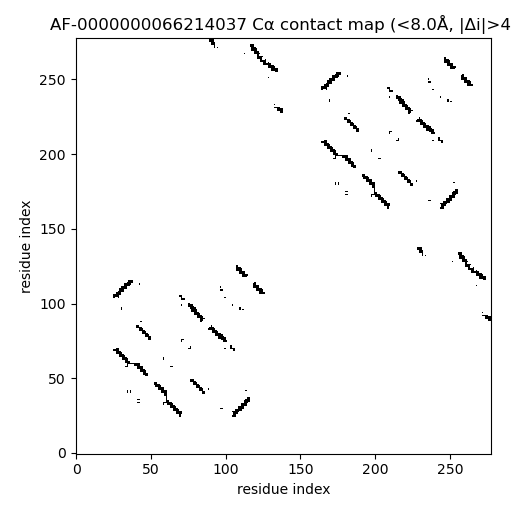1 -7.859 1 98.31 83 LEU A CA 1
ATOM 681 C C . LEU A 1 83 ? 1.928 -22.969 -8.93 1 98.31 83 LEU A C 1
ATOM 683 O O . LEU A 1 83 ? 3.051 -23.453 -8.82 1 98.31 83 LEU A O 1
ATOM 687 N N . LYS A 1 84 ? 1.113 -23.172 -9.875 1 98 84 LYS A N 1
ATOM 688 C CA . LYS A 1 84 ? 1.521 -24 -11.008 1 98 84 LYS A CA 1
ATOM 689 C C . LYS A 1 84 ? 1.065 -23.375 -12.328 1 98 84 LYS A C 1
ATOM 691 O O . LYS A 1 84 ? 0.056 -22.672 -12.375 1 98 84 LYS A O 1
ATOM 696 N N . HIS A 1 85 ? 1.836 -23.656 -13.375 1 97.69 85 HIS A N 1
ATOM 697 C CA . HIS A 1 85 ? 1.412 -23.266 -14.711 1 97.69 85 HIS A CA 1
ATOM 698 C C . HIS A 1 85 ? 2.107 -24.109 -15.781 1 97.69 85 HIS A C 1
ATOM 700 O O . HIS A 1 85 ? 2.865 -25.016 -15.461 1 97.69 85 HIS A O 1
ATOM 706 N N . GLY A 1 86 ? 1.688 -23.781 -17.047 1 95 86 GLY A N 1
ATOM 707 C CA . GLY A 1 86 ? 2.285 -24.484 -18.172 1 95 86 GLY A CA 1
ATOM 708 C C . GLY A 1 86 ? 1.522 -25.719 -18.578 1 95 86 GLY A C 1
ATOM 709 O O . GLY A 1 86 ? 0.509 -26.062 -17.969 1 95 86 GLY A O 1
ATOM 710 N N . LEU A 1 87 ? 1.947 -26.297 -19.594 1 91 87 LEU A N 1
ATOM 711 C CA . LEU A 1 87 ? 1.368 -27.547 -20.047 1 91 87 LEU A CA 1
ATOM 712 C C . LEU A 1 87 ? 1.475 -28.625 -18.969 1 91 87 LEU A C 1
ATOM 714 O O . LEU A 1 87 ? 2.553 -28.844 -18.406 1 91 87 LEU A O 1
ATOM 718 N N . TYR A 1 88 ? 0.385 -29.219 -18.531 1 91.5 88 TYR A N 1
ATOM 719 C CA . TYR A 1 88 ? 0.296 -30.25 -17.5 1 91.5 88 TYR A CA 1
ATOM 720 C C . TYR A 1 88 ? 0.763 -29.703 -16.156 1 91.5 88 TYR A C 1
ATOM 722 O O . TYR A 1 88 ? 1.292 -30.453 -15.32 1 91.5 88 TYR A O 1
ATOM 730 N N . MET A 1 89 ? 0.82 -28.406 -16.062 1 93.69 89 MET A N 1
ATOM 731 C CA . MET A 1 89 ? 1.188 -27.766 -14.805 1 93.69 89 MET A CA 1
ATOM 732 C C . MET A 1 89 ? 2.596 -28.156 -14.375 1 93.69 89 MET A C 1
ATOM 734 O O . MET A 1 89 ? 2.834 -28.438 -13.203 1 93.69 89 MET A O 1
ATOM 738 N N . ARG A 1 90 ?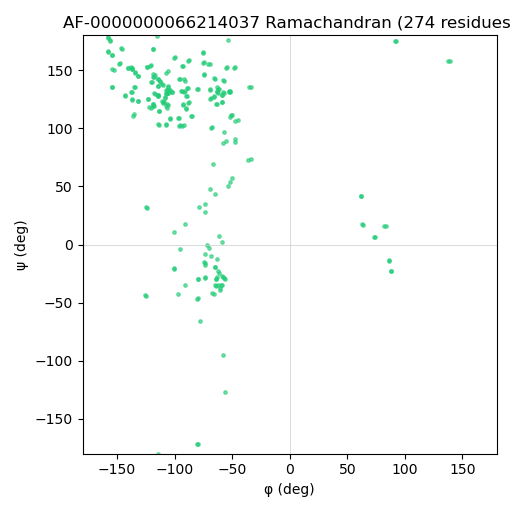 3.402 -28.156 -15.383 1 95.19 90 ARG A N 1
ATOM 739 C CA . ARG A 1 90 ? 4.742 -28.688 -15.156 1 95.19 90 ARG A CA 1
ATOM 740 C C . ARG A 1 90 ? 5.59 -27.703 -14.344 1 95.19 90 ARG A C 1
ATOM 742 O O . ARG A 1 90 ? 6.562 -28.094 -13.703 1 95.19 90 ARG A O 1
ATOM 749 N N . TYR A 1 91 ? 5.352 -26.484 -14.43 1 96.44 91 TYR A N 1
ATOM 750 C CA . TYR A 1 91 ? 6.098 -25.5 -13.648 1 96.44 91 TYR A CA 1
ATOM 751 C C . TYR A 1 91 ? 5.371 -25.188 -12.352 1 96.44 91 TYR A C 1
ATOM 753 O O . TYR A 1 91 ? 4.164 -24.938 -12.352 1 96.44 91 TYR A O 1
ATOM 761 N N . TYR A 1 92 ? 6.148 -25.219 -11.266 1 97.5 92 TYR A N 1
ATOM 762 C CA . TYR A 1 92 ? 5.48 -24.953 -9.992 1 97.5 92 TYR A CA 1
ATOM 763 C C . TYR A 1 92 ? 6.418 -24.266 -9.016 1 97.5 92 TYR A C 1
ATOM 765 O O . TYR A 1 92 ? 7.637 -24.266 -9.203 1 97.5 92 TYR A O 1
ATOM 773 N N . SER A 1 93 ? 5.836 -23.516 -8.039 1 96.88 93 SER A N 1
ATOM 774 C CA . SER A 1 93 ? 6.535 -22.938 -6.898 1 96.88 93 SER A CA 1
ATOM 775 C C . SER A 1 93 ? 5.676 -22.984 -5.641 1 96.88 93 SER A C 1
ATOM 777 O O . SER A 1 93 ? 4.492 -22.656 -5.676 1 96.88 93 SER A O 1
ATOM 779 N N . GLU A 1 94 ? 6.238 -23.5 -4.566 1 96.31 94 GLU A N 1
ATOM 780 C CA . GLU A 1 94 ? 5.609 -23.484 -3.25 1 96.31 94 GLU A CA 1
ATOM 781 C C . GLU A 1 94 ? 6.297 -22.484 -2.324 1 96.31 94 GLU A C 1
ATOM 783 O O . GLU A 1 94 ? 7.527 -22.438 -2.258 1 96.31 94 GLU A O 1
ATOM 788 N N . PHE A 1 95 ? 5.492 -21.688 -1.663 1 95.38 95 PHE A N 1
ATOM 789 C CA . PHE A 1 95 ? 6.109 -20.641 -0.856 1 95.38 95 PHE A CA 1
ATOM 790 C C . PHE A 1 95 ? 5.164 -20.172 0.243 1 9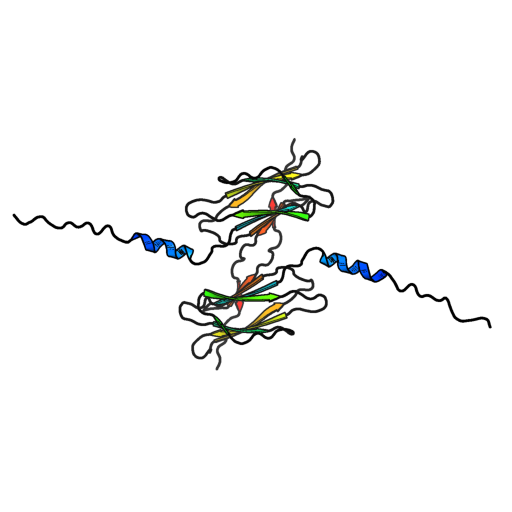5.38 95 PHE A C 1
ATOM 792 O O . PHE A 1 95 ? 3.973 -20.5 0.22 1 95.38 95 PHE A O 1
ATOM 799 N N . ILE A 1 96 ? 5.734 -19.422 1.235 1 94.56 96 ILE A N 1
ATOM 800 C CA . ILE A 1 96 ? 4.953 -18.766 2.279 1 94.56 96 ILE A CA 1
ATOM 801 C C . ILE A 1 96 ? 4.461 -17.406 1.78 1 94.56 96 ILE A C 1
ATOM 803 O O . ILE A 1 96 ? 5.254 -16.484 1.591 1 94.56 96 ILE A O 1
ATOM 807 N N . ALA A 1 97 ? 3.156 -17.344 1.578 1 96 97 ALA A N 1
ATOM 808 C CA . ALA A 1 97 ? 2.562 -16.141 1.003 1 96 97 ALA A CA 1
ATOM 809 C C . ALA A 1 97 ? 2.402 -15.047 2.059 1 96 97 ALA A C 1
ATOM 811 O O . ALA A 1 97 ? 2.361 -13.859 1.73 1 96 97 ALA A O 1
ATOM 812 N N . TYR A 1 98 ? 2.215 -15.398 3.297 1 92.75 98 TYR A N 1
ATOM 813 C CA . TYR A 1 98 ? 2.078 -14.477 4.414 1 92.75 98 TYR A CA 1
ATOM 814 C C . TYR A 1 98 ? 2.502 -15.133 5.723 1 92.75 98 TYR A C 1
ATOM 816 O O . TYR A 1 98 ? 2.189 -16.297 5.969 1 92.75 98 TYR A O 1
ATOM 824 N N . MET A 1 99 ? 3.23 -14.414 6.457 1 88.06 99 MET A N 1
ATOM 825 C CA . MET A 1 99 ? 3.564 -14.82 7.82 1 88.06 99 MET A CA 1
ATOM 826 C C . MET A 1 99 ? 3.451 -13.633 8.781 1 88.06 99 MET A C 1
ATOM 828 O O . MET A 1 99 ? 4.023 -12.57 8.531 1 88.06 99 MET A O 1
ATOM 832 N N . MET A 1 100 ? 2.635 -13.883 9.789 1 82.44 100 MET A N 1
ATOM 833 C CA . MET A 1 100 ? 2.498 -12.859 10.82 1 82.44 100 MET A CA 1
ATOM 834 C C . MET A 1 100 ? 3.852 -12.523 11.438 1 82.44 100 MET A C 1
ATOM 836 O O . MET A 1 100 ? 4.688 -13.414 11.625 1 82.44 100 MET A O 1
ATOM 840 N N . ALA A 1 101 ? 4.031 -11.227 11.703 1 72.88 101 ALA A N 1
ATOM 841 C CA . ALA A 1 101 ? 5.23 -10.805 12.414 1 72.88 101 ALA A CA 1
ATOM 842 C C . ALA A 1 101 ? 5.086 -11.039 13.922 1 72.88 101 ALA A C 1
ATOM 844 O O . ALA A 1 101 ? 4.238 -11.82 14.352 1 72.88 101 ALA A O 1
ATOM 845 N N . ASN A 1 102 ? 6.117 -10.484 14.625 1 70 102 ASN A N 1
ATOM 846 C CA . ASN A 1 102 ? 6.07 -10.617 16.078 1 70 102 ASN A CA 1
ATOM 847 C C . ASN A 1 102 ? 4.887 -9.859 16.672 1 70 102 ASN A C 1
ATOM 849 O O . ASN A 1 102 ? 4.512 -10.094 17.812 1 70 102 ASN A O 1
ATOM 853 N N . VAL A 1 103 ? 4.328 -8.898 15.906 1 65.88 103 VAL A N 1
ATOM 854 C CA . VAL A 1 103 ? 3.145 -8.148 16.312 1 65.88 103 VAL A CA 1
ATOM 855 C C . VAL A 1 103 ? 2.057 -8.281 15.25 1 65.88 103 VAL A C 1
ATOM 857 O O . VAL A 1 103 ? 2.354 -8.539 14.086 1 65.88 103 VAL A O 1
ATOM 860 N N . ARG A 1 104 ? 0.837 -8.156 15.773 1 73.56 104 ARG A N 1
ATOM 861 C CA . ARG A 1 104 ? -0.303 -8.211 14.859 1 73.56 104 ARG A CA 1
ATOM 862 C C . ARG A 1 104 ? -0.216 -7.109 13.805 1 73.56 104 ARG A C 1
ATOM 864 O O . ARG A 1 104 ? 0.052 -5.949 14.133 1 73.56 104 ARG A O 1
ATOM 871 N N . ARG A 1 105 ? -0.355 -7.562 12.602 1 72.56 105 ARG A N 1
ATOM 872 C CA . ARG A 1 105 ? -0.44 -6.594 11.516 1 72.56 105 ARG A CA 1
ATOM 873 C C . ARG A 1 105 ? -1.893 -6.305 11.148 1 72.56 105 ARG A C 1
ATOM 875 O O . ARG A 1 105 ? -2.74 -7.199 11.195 1 72.56 105 ARG A O 1
ATOM 882 N N . CYS A 1 106 ? -2.082 -5.055 10.852 1 68.44 106 CYS A N 1
ATOM 883 C CA . CYS A 1 106 ? -3.412 -4.633 10.422 1 68.44 106 CYS A CA 1
ATOM 884 C C . CYS A 1 106 ? -3.367 -4.023 9.031 1 68.44 106 CYS A C 1
ATOM 886 O O . CYS A 1 106 ? -2.6 -3.09 8.773 1 68.44 106 CYS A O 1
ATOM 888 N N . GLY A 1 107 ? -4.07 -4.691 8.094 1 71.69 107 GLY A N 1
ATOM 889 C CA . GLY A 1 107 ? -4.215 -4.117 6.77 1 71.69 107 GLY A CA 1
ATOM 890 C C . GLY A 1 107 ? -3.031 -4.402 5.863 1 71.69 107 GLY A C 1
ATOM 891 O O . GLY A 1 107 ? -2.799 -3.68 4.891 1 71.69 107 GLY A O 1
ATOM 892 N N . ALA A 1 108 ? -2.217 -5.387 6.281 1 77.44 108 ALA A N 1
ATOM 893 C CA . ALA A 1 108 ? -1.082 -5.738 5.43 1 77.44 108 ALA A CA 1
ATOM 894 C C . ALA A 1 108 ? -1.55 -6.402 4.137 1 77.44 108 ALA A C 1
ATOM 896 O O . ALA A 1 108 ? -2.439 -7.258 4.16 1 77.44 108 ALA A O 1
ATOM 897 N N . ILE A 1 109 ? -0.972 -5.945 3.029 1 80.81 109 ILE A N 1
ATOM 898 C CA . ILE A 1 109 ? -1.303 -6.539 1.736 1 80.81 109 ILE A CA 1
ATOM 899 C C . ILE A 1 109 ? -0.048 -7.141 1.108 1 80.81 109 ILE A C 1
ATOM 901 O O . ILE A 1 109 ? 0.986 -6.477 1.011 1 80.81 109 ILE A O 1
ATOM 905 N N . ARG A 1 110 ? -0.175 -8.453 0.878 1 87.81 110 ARG A N 1
ATOM 906 C CA . ARG A 1 110 ? 0.836 -9.156 0.09 1 87.81 110 ARG A CA 1
ATOM 907 C C . ARG A 1 110 ? 0.301 -9.516 -1.293 1 87.81 110 ARG A C 1
ATOM 909 O O . ARG A 1 110 ? -0.459 -10.469 -1.44 1 87.81 110 ARG A O 1
ATOM 916 N N . ASN A 1 111 ? 0.75 -8.711 -2.246 1 89.25 111 ASN A N 1
ATOM 917 C CA . ASN A 1 111 ? 0.34 -8.945 -3.627 1 89.25 111 ASN A CA 1
ATOM 918 C C . ASN A 1 111 ? 1.367 -9.781 -4.387 1 89.25 111 ASN A C 1
ATOM 920 O O . ASN A 1 111 ? 2.396 -9.258 -4.82 1 89.25 111 ASN A O 1
ATOM 924 N N . TRP A 1 112 ? 1.053 -11.055 -4.559 1 94 112 TRP A N 1
ATOM 925 C CA . TRP A 1 112 ? 1.917 -11.977 -5.293 1 94 112 TRP A CA 1
ATOM 926 C C . TRP A 1 112 ? 1.564 -11.992 -6.777 1 94 112 TRP A C 1
ATOM 928 O O . TRP A 1 112 ? 0.414 -12.234 -7.145 1 94 112 TRP A O 1
ATOM 938 N N . ILE A 1 113 ? 2.551 -11.797 -7.574 1 92.75 113 ILE A N 1
ATOM 939 C CA . ILE A 1 113 ? 2.367 -11.719 -9.016 1 92.75 113 ILE A CA 1
ATOM 940 C C . ILE A 1 113 ? 3.148 -12.836 -9.703 1 92.75 113 ILE A C 1
ATOM 942 O O . ILE A 1 113 ? 4.375 -12.898 -9.594 1 92.75 113 ILE A O 1
ATOM 946 N N . ALA A 1 114 ? 2.441 -13.68 -10.406 1 97.12 114 ALA A N 1
ATOM 947 C CA . ALA A 1 114 ? 3.084 -14.734 -11.188 1 97.12 114 ALA A CA 1
ATOM 948 C C . ALA A 1 114 ? 3.328 -14.281 -12.625 1 97.12 114 ALA A C 1
ATOM 950 O O . ALA A 1 114 ? 2.383 -13.953 -13.352 1 97.12 114 ALA A O 1
ATOM 951 N N . ARG A 1 115 ? 4.477 -14.281 -12.992 1 94.5 115 ARG A N 1
ATOM 952 C CA . ARG A 1 115 ? 4.875 -14.031 -14.375 1 94.5 115 ARG A CA 1
ATOM 953 C C . ARG A 1 115 ? 5.605 -15.234 -14.961 1 94.5 115 ARG A C 1
ATOM 955 O O . ARG A 1 115 ? 5.941 -16.172 -14.234 1 94.5 115 ARG A O 1
ATOM 962 N N . LYS A 1 116 ? 5.809 -15.258 -16.234 1 93.88 116 LYS A N 1
ATOM 963 C CA . LYS A 1 116 ? 6.43 -16.406 -16.891 1 93.88 116 LYS A CA 1
ATOM 964 C C . LYS A 1 116 ? 7.832 -16.656 -16.344 1 93.88 116 LYS A C 1
ATOM 966 O O . LYS A 1 116 ? 8.266 -17.812 -16.219 1 93.88 116 LYS A O 1
ATOM 971 N N . ASP A 1 117 ? 8.5 -15.641 -16.109 1 90.94 117 ASP A N 1
ATOM 972 C CA . ASP A 1 117 ? 9.891 -15.781 -15.695 1 90.94 117 ASP A CA 1
ATOM 973 C C . ASP A 1 117 ? 9.992 -16.125 -14.203 1 90.94 117 ASP A C 1
ATOM 975 O O . ASP A 1 117 ? 10.828 -16.922 -13.797 1 90.94 117 ASP A O 1
ATOM 979 N N . ARG A 1 118 ? 9.18 -15.344 -13.391 1 91.44 118 ARG A N 1
ATOM 980 C CA . ARG A 1 118 ? 9.336 -15.492 -11.945 1 91.44 118 ARG A CA 1
ATOM 981 C C . ARG A 1 118 ? 8.07 -15.078 -11.203 1 91.44 118 ARG A C 1
ATOM 983 O O . ARG A 1 118 ? 7.059 -14.766 -11.828 1 91.44 118 ARG A O 1
ATOM 990 N N . ILE A 1 119 ? 8.125 -15.289 -9.891 1 94.5 119 ILE A N 1
ATOM 991 C CA . ILE A 1 119 ? 7.07 -14.836 -8.984 1 94.5 119 ILE A CA 1
ATOM 992 C C . ILE A 1 119 ? 7.539 -13.602 -8.219 1 94.5 119 ILE A C 1
ATOM 994 O O . ILE A 1 119 ? 8.633 -13.602 -7.645 1 94.5 119 ILE A O 1
ATOM 998 N N . TYR A 1 120 ? 6.66 -12.609 -8.195 1 90 120 TYR A N 1
ATOM 999 C CA . TYR A 1 120 ? 7.004 -11.32 -7.602 1 90 120 TYR A CA 1
ATOM 1000 C C . TYR A 1 120 ? 6.062 -10.977 -6.457 1 90 120 TYR A C 1
ATOM 1002 O O . TYR A 1 120 ? 4.961 -11.531 -6.363 1 90 120 TYR A O 1
ATOM 1010 N N . LEU A 1 121 ? 6.605 -10.164 -5.566 1 88.31 121 LEU A N 1
ATOM 1011 C CA . LEU A 1 121 ? 5.805 -9.695 -4.441 1 88.31 121 LEU A CA 1
ATOM 1012 C C . LEU A 1 121 ? 5.762 -8.172 -4.402 1 88.31 121 LEU A C 1
ATOM 1014 O O . LEU A 1 121 ? 6.797 -7.512 -4.531 1 88.31 121 LEU A O 1
ATOM 1018 N N . ILE A 1 122 ? 4.512 -7.648 -4.398 1 81.06 122 ILE A N 1
ATOM 1019 C CA . ILE A 1 122 ? 4.305 -6.254 -4.023 1 81.06 122 ILE A CA 1
ATOM 1020 C C . ILE A 1 122 ? 3.734 -6.18 -2.607 1 81.06 122 ILE A C 1
ATOM 1022 O O . ILE A 1 122 ? 2.678 -6.75 -2.328 1 81.06 122 ILE A O 1
ATOM 1026 N N . ARG A 1 123 ? 4.438 -5.793 -1.777 1 71.19 123 ARG A N 1
ATOM 1027 C CA . ARG A 1 123 ? 3.959 -5.637 -0.408 1 71.19 123 ARG A CA 1
ATOM 1028 C C . ARG A 1 123 ? 3.336 -4.262 -0.197 1 71.19 123 ARG A C 1
ATOM 1030 O O . ARG A 1 123 ? 3.805 -3.271 -0.762 1 71.19 123 ARG A O 1
ATOM 1037 N N . ASN A 1 124 ? 2.162 -4.406 0.205 1 61.62 124 ASN A N 1
ATOM 1038 C CA . ASN A 1 124 ? 1.699 -3.109 0.69 1 61.62 124 ASN A CA 1
ATOM 1039 C C . ASN A 1 124 ? 2.346 -2.746 2.023 1 61.62 124 ASN A C 1
ATOM 1041 O O . ASN A 1 124 ? 1.8 -3.045 3.086 1 61.62 124 ASN A O 1
ATOM 1045 N N . VAL A 1 125 ? 3.586 -3.207 2.031 1 50.56 125 VAL A N 1
ATOM 1046 C CA . VAL A 1 125 ? 4.207 -2.842 3.299 1 50.56 125 VAL A CA 1
ATOM 1047 C C . VAL A 1 125 ? 3.943 -1.368 3.6 1 50.56 125 VAL A C 1
ATOM 1049 O O . VAL A 1 125 ? 3.875 -0.543 2.686 1 50.56 125 VAL A O 1
ATOM 1052 N N . ASN A 1 126 ? 3.189 -1.292 4.406 1 52 126 ASN A N 1
ATOM 1053 C CA . ASN A 1 126 ? 3.203 0.08 4.902 1 52 126 ASN A CA 1
ATOM 1054 C C . ASN A 1 126 ? 4.613 0.661 4.906 1 52 126 ASN A C 1
ATOM 1056 O O . ASN A 1 126 ? 5.449 0.273 5.727 1 52 126 ASN A O 1
ATOM 1060 N N . PRO A 1 127 ? 5.02 0.931 3.576 1 57.62 127 PRO A N 1
ATOM 1061 C CA . PRO A 1 127 ? 6.355 1.522 3.678 1 57.62 127 PRO A CA 1
ATOM 1062 C C . PRO A 1 127 ? 6.516 2.414 4.906 1 57.62 127 PRO A C 1
ATOM 1064 O O . PRO A 1 127 ? 5.527 2.955 5.414 1 57.62 127 PRO A O 1
ATOM 1067 N N . PRO A 1 128 ? 7.77 2.121 5.527 1 61.47 128 PRO A N 1
ATOM 1068 C CA . PRO A 1 128 ? 7.973 3.043 6.648 1 61.47 128 PRO A CA 1
ATOM 1069 C C . PRO A 1 128 ? 7.699 4.5 6.273 1 61.47 128 PRO A C 1
ATOM 1071 O O . PRO A 1 128 ? 7.781 4.859 5.098 1 61.47 128 PRO A O 1
ATOM 1074 N N . ALA A 1 129 ? 7.32 5.133 7.375 1 73.94 129 ALA A N 1
ATOM 1075 C CA . ALA A 1 129 ? 7.219 6.574 7.184 1 73.94 129 ALA A CA 1
ATOM 1076 C C . ALA A 1 129 ? 8.578 7.184 6.859 1 73.94 129 ALA A C 1
ATOM 1078 O O . ALA A 1 129 ? 9.57 6.902 7.535 1 73.94 129 ALA A O 1
ATOM 1079 N N . VAL A 1 130 ? 8.688 7.816 5.727 1 76.5 130 VAL A N 1
ATOM 1080 C CA . VAL A 1 130 ? 9.922 8.477 5.316 1 76.5 130 VAL A CA 1
ATOM 1081 C C . VAL A 1 130 ? 9.797 9.984 5.527 1 76.5 130 VAL A C 1
ATOM 1083 O O . VAL A 1 130 ? 8.789 10.586 5.141 1 76.5 130 VAL A O 1
ATOM 1086 N N . PHE A 1 131 ? 10.805 10.641 6.172 1 85 131 PHE A N 1
ATOM 1087 C CA . PHE A 1 131 ? 10.852 12.086 6.371 1 85 131 PHE A CA 1
ATOM 1088 C C . PHE A 1 131 ? 10.797 12.812 5.035 1 85 131 PHE A C 1
ATOM 1090 O O . PHE A 1 131 ? 11.477 12.43 4.082 1 85 131 PHE A O 1
ATOM 1097 N N . ARG A 1 132 ? 9.883 13.82 5.004 1 87.94 132 ARG A N 1
ATOM 1098 C CA . ARG A 1 132 ? 9.781 14.547 3.746 1 87.94 132 ARG A CA 1
ATOM 1099 C C . ARG A 1 132 ? 9.953 16.047 3.969 1 87.94 132 ARG A C 1
ATOM 1101 O O . ARG A 1 132 ? 10.711 16.703 3.254 1 87.94 132 ARG A O 1
ATOM 1108 N N . TYR A 1 133 ? 9.305 16.625 5.031 1 92.12 133 TYR A N 1
ATOM 1109 C CA . TYR A 1 133 ? 9.328 18.062 5.207 1 92.12 133 TYR A CA 1
ATOM 1110 C C . TYR A 1 133 ? 9.555 18.438 6.668 1 92.12 133 TYR A C 1
ATOM 1112 O O . TYR A 1 133 ? 9.156 17.688 7.57 1 92.12 133 TYR A O 1
ATOM 1120 N N . THR A 1 134 ? 10.164 19.641 6.891 1 93.06 134 THR A N 1
ATOM 1121 C CA . THR A 1 134 ? 10.328 20.219 8.219 1 93.06 134 THR A CA 1
ATOM 1122 C C . THR A 1 134 ? 9.266 21.297 8.469 1 93.06 134 THR A C 1
ATOM 1124 O O . THR A 1 134 ? 8.625 21.781 7.527 1 93.06 134 THR A O 1
ATOM 1127 N N . TRP A 1 135 ? 9.094 21.562 9.781 1 95.94 135 TRP A N 1
ATOM 1128 C CA . TRP A 1 135 ? 8.219 22.672 10.148 1 95.94 135 TRP A CA 1
ATOM 1129 C C . TRP A 1 135 ? 8.945 24.016 10 1 95.94 135 TRP A C 1
ATOM 1131 O O . TRP A 1 135 ? 10.125 24.125 10.352 1 95.94 135 TRP A O 1
ATOM 1141 N N . ASN A 1 136 ? 8.219 24.938 9.383 1 94.56 136 ASN A N 1
ATOM 1142 C CA . ASN A 1 136 ? 8.664 26.328 9.438 1 94.56 136 ASN A CA 1
ATOM 1143 C C . ASN A 1 136 ? 8.016 27.078 10.594 1 94.56 136 ASN A C 1
ATOM 1145 O O . ASN A 1 136 ? 6.988 26.641 11.125 1 94.56 136 ASN A O 1
ATOM 1149 N N . LYS A 1 137 ? 8.695 28.109 11.086 1 93.12 137 LYS A N 1
ATOM 1150 C CA . LYS A 1 137 ? 8.133 28.953 12.148 1 93.12 137 LYS A CA 1
ATOM 1151 C C . LYS A 1 137 ? 7.777 30.344 11.633 1 93.12 137 LYS A C 1
ATOM 1153 O O . LYS A 1 137 ? 8.562 30.969 10.922 1 93.12 137 LYS A O 1
ATOM 1158 N N . THR A 1 138 ? 6.492 30.609 11.836 1 87.31 138 THR A N 1
ATOM 1159 C CA . THR A 1 138 ? 6.102 31.969 11.492 1 87.31 138 THR A CA 1
ATOM 1160 C C . THR A 1 138 ? 6.836 33 12.359 1 87.31 138 THR A C 1
ATOM 1162 O O . THR A 1 138 ? 7.074 32.75 13.547 1 87.31 138 THR A O 1
ATOM 1165 N N . LYS A 1 139 ? 7.395 34.094 11.781 1 72.38 139 LYS A N 1
ATOM 1166 C CA . LYS A 1 139 ? 8.086 35.156 12.492 1 72.38 139 LYS A CA 1
ATOM 1167 C C . 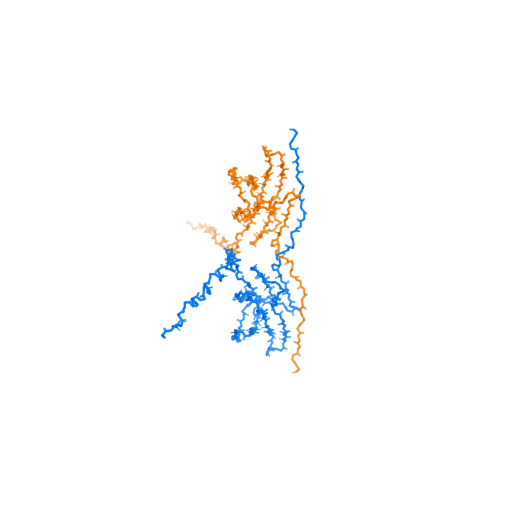LYS A 1 139 ? 7.133 35.906 13.43 1 72.38 139 LYS A C 1
ATOM 1169 O O . LYS A 1 139 ? 5.941 36 13.141 1 72.38 139 LYS A O 1
ATOM 1174 N N . MET B 1 1 ? -29.641 13.094 -67.75 1 25.59 1 MET B N 1
ATOM 1175 C CA . MET B 1 1 ? -30.109 12.555 -66.438 1 25.59 1 MET B CA 1
ATOM 1176 C C . MET B 1 1 ? -28.922 12.242 -65.562 1 25.59 1 MET B C 1
ATOM 1178 O O . MET B 1 1 ? -28.938 12.602 -64.375 1 25.59 1 MET B O 1
ATOM 1182 N N . ASN B 1 2 ? -27.938 11.242 -65.688 1 27.42 2 ASN B N 1
ATOM 1183 C CA . ASN B 1 2 ? -27.734 10.234 -64.625 1 27.42 2 ASN B CA 1
ATOM 1184 C C . ASN B 1 2 ? -26.578 10.625 -63.688 1 27.42 2 ASN B C 1
ATOM 1186 O O . ASN B 1 2 ? -26.375 9.984 -62.656 1 27.42 2 ASN B O 1
ATOM 1190 N N . ARG B 1 3 ? -25.328 11.164 -64.062 1 36.56 3 ARG B N 1
ATOM 1191 C CA . ARG B 1 3 ? -24.156 10.641 -63.375 1 36.56 3 ARG B CA 1
ATOM 1192 C C . ARG B 1 3 ? -24 11.242 -62 1 36.56 3 ARG B C 1
ATOM 1194 O O . ARG B 1 3 ? -23.266 12.211 -61.812 1 36.56 3 ARG B O 1
ATOM 1201 N N . PHE B 1 4 ? -25.156 11.617 -61.219 1 38.69 4 PHE B N 1
ATOM 1202 C CA . PHE B 1 4 ? -25.031 12.141 -59.875 1 38.69 4 PHE B CA 1
ATOM 1203 C C . PHE B 1 4 ? -24.297 11.148 -58.969 1 38.69 4 PHE B C 1
ATOM 1205 O O . PHE B 1 4 ? -24.781 10.039 -58.75 1 38.69 4 PHE B O 1
ATOM 1212 N N . ILE B 1 5 ? -22.891 11.211 -58.938 1 37.62 5 ILE B N 1
ATOM 1213 C CA . ILE B 1 5 ? -21.891 10.508 -58.156 1 37.62 5 ILE B CA 1
ATOM 1214 C C . ILE B 1 5 ? -22.266 10.578 -56.688 1 37.62 5 ILE B C 1
ATOM 1216 O O . ILE B 1 5 ? -22.547 11.664 -56.156 1 37.62 5 ILE B O 1
ATOM 1220 N N . ILE B 1 6 ? -22.672 9.406 -56 1 35.62 6 ILE B N 1
ATOM 1221 C CA . ILE B 1 6 ? -22.953 8.844 -54.688 1 35.62 6 ILE B CA 1
ATOM 1222 C C . ILE B 1 6 ? -21.75 9.07 -53.781 1 35.62 6 ILE B C 1
ATOM 1224 O O . ILE B 1 6 ? -20.75 8.367 -53.875 1 35.62 6 ILE B O 1
ATOM 1228 N N . PHE B 1 7 ? -21.203 10.281 -53.656 1 37.34 7 PHE B N 1
ATOM 1229 C CA . PHE B 1 7 ? -20.141 10.43 -52.656 1 37.34 7 PHE B CA 1
ATOM 1230 C C . PHE B 1 7 ? -20.672 10.203 -51.25 1 37.34 7 PHE B C 1
ATOM 1232 O O . PHE B 1 7 ? -21.125 11.141 -50.594 1 37.34 7 PHE B O 1
ATOM 1239 N N . MET B 1 8 ? -21.531 9.133 -51.031 1 33.28 8 MET B N 1
ATOM 1240 C CA . MET B 1 8 ? -21.938 8.969 -49.625 1 33.28 8 MET B CA 1
ATOM 1241 C C . MET B 1 8 ? -20.703 8.812 -48.719 1 33.28 8 MET B C 1
ATOM 1243 O O . MET B 1 8 ? -19.891 7.918 -48.938 1 33.28 8 MET B O 1
ATOM 1247 N N . PHE B 1 9 ? -20.219 9.945 -48.062 1 35.31 9 PHE B N 1
ATOM 1248 C CA . PHE B 1 9 ? -19.266 10.141 -47 1 35.31 9 PHE B CA 1
ATOM 1249 C C . PHE B 1 9 ? -19.562 9.172 -45.844 1 35.31 9 PHE B C 1
ATOM 1251 O O . PHE B 1 9 ? -20.625 9.227 -45.25 1 35.31 9 PHE B O 1
ATOM 1258 N N . VAL B 1 10 ? -18.922 7.957 -45.875 1 36.38 10 VAL B N 1
ATOM 1259 C CA . VAL B 1 10 ? -18.734 6.969 -44.844 1 36.38 10 VAL B CA 1
ATOM 1260 C C . VAL B 1 10 ? -18.141 7.645 -43.594 1 36.38 10 VAL B C 1
ATOM 1262 O O . VAL B 1 10 ? -16.953 7.934 -43.531 1 36.38 10 VAL B O 1
ATOM 1265 N N . VAL B 1 11 ? -18.719 8.703 -43.031 1 36.09 11 VAL B N 1
ATOM 1266 C CA . VAL B 1 11 ? -18.25 9.266 -41.75 1 36.09 11 VAL B CA 1
ATOM 1267 C C . VAL B 1 11 ? -18.391 8.227 -40.656 1 36.09 11 VAL B C 1
ATOM 1269 O O . VAL B 1 11 ? -18.297 8.562 -39.469 1 36.09 11 VAL B O 1
ATOM 1272 N N . VAL B 1 12 ? -18.766 6.895 -40.969 1 31.45 12 VAL B N 1
ATOM 1273 C CA . VAL B 1 12 ? -19.25 6.242 -39.781 1 31.45 12 VAL B CA 1
ATOM 1274 C C . VAL B 1 12 ? -18.188 6.301 -38.688 1 31.45 12 VAL B C 1
ATOM 1276 O O . VAL B 1 12 ? -18.422 6.871 -37.594 1 31.45 12 VAL B O 1
ATOM 1279 N N . THR B 1 13 ? -17.797 5.043 -38.062 1 36.12 13 THR B N 1
ATOM 1280 C CA . THR B 1 13 ? -17.859 4.402 -36.75 1 36.12 13 THR B CA 1
ATOM 1281 C C . THR B 1 13 ? -16.516 4.496 -36.031 1 36.12 13 THR B C 1
ATOM 1283 O O . THR B 1 13 ? -16.266 3.746 -35.094 1 36.12 13 THR B O 1
ATOM 1286 N N . TYR B 1 14 ? -15.578 5.277 -36.531 1 37.91 14 TYR B N 1
ATOM 1287 C CA . TYR B 1 14 ? -14.32 4.973 -35.844 1 37.91 14 TYR B CA 1
ATOM 1288 C C . TYR B 1 14 ? -14.406 5.293 -34.375 1 37.91 14 TYR B C 1
ATOM 1290 O O . TYR B 1 14 ? -13.391 5.309 -33.656 1 37.91 14 TYR B O 1
ATOM 1298 N N . PHE B 1 15 ? -15.406 5.996 -33.875 1 35.41 15 PHE B N 1
ATOM 1299 C CA . PHE B 1 15 ? -15.102 6.535 -32.562 1 35.41 15 PHE B CA 1
ATOM 1300 C C . PHE B 1 15 ? -14.859 5.406 -31.562 1 35.41 15 PHE B C 1
ATOM 1302 O O . PHE B 1 15 ? -14.492 5.66 -30.422 1 35.41 15 PHE B O 1
ATOM 1309 N N . GLY B 1 16 ? -15.539 4.258 -31.641 1 35.03 16 GLY B N 1
ATOM 1310 C CA . GLY B 1 16 ? -15.742 3.623 -30.359 1 35.03 16 GLY B CA 1
ATOM 1311 C C . GLY B 1 16 ? -14.477 2.982 -29.797 1 35.03 16 GLY B C 1
ATOM 1312 O O . GLY B 1 16 ? -14.539 2.164 -28.891 1 35.03 16 GLY B O 1
ATOM 1313 N N . LEU B 1 17 ? -13.422 2.914 -30.562 1 35.38 17 LEU B N 1
ATOM 1314 C CA . LEU B 1 17 ? -12.398 2.055 -29.969 1 35.38 17 LEU B CA 1
ATOM 1315 C C . LEU B 1 17 ? -11.883 2.641 -28.656 1 35.38 17 LEU B C 1
ATOM 1317 O O . LEU B 1 17 ? -11.016 2.057 -28.016 1 35.38 17 LEU B O 1
ATOM 1321 N N . ASN B 1 18 ? -11.922 3.977 -28.562 1 35.97 18 ASN B N 1
ATOM 1322 C CA . ASN B 1 18 ? -11.047 4.484 -27.516 1 35.97 18 ASN B CA 1
ATOM 1323 C C . ASN B 1 18 ? -11.453 3.971 -26.141 1 35.97 18 ASN B C 1
ATOM 1325 O O . ASN B 1 18 ? -10.891 4.379 -25.125 1 35.97 18 ASN B O 1
ATOM 1329 N N . VAL B 1 19 ? -12.703 3.596 -25.922 1 36.09 19 VAL B N 1
ATOM 1330 C CA . VAL B 1 19 ? -13.188 3.471 -24.547 1 36.09 19 VAL B CA 1
ATOM 1331 C C . VAL B 1 19 ? -12.594 2.221 -23.906 1 36.09 19 VAL B C 1
ATOM 1333 O O . VAL B 1 19 ? -13.023 1.807 -22.828 1 36.09 19 VAL B O 1
ATOM 1336 N N . ALA B 1 20 ? -12.07 1.331 -24.562 1 35.91 20 ALA B N 1
ATOM 1337 C CA . ALA B 1 20 ? -11.766 0.045 -23.938 1 35.91 20 ALA B CA 1
ATOM 1338 C C . ALA B 1 20 ? -10.844 0.222 -22.734 1 35.91 20 ALA B C 1
ATOM 1340 O O . ALA B 1 20 ? -10.555 -0.741 -22.031 1 35.91 20 ALA B O 1
ATOM 1341 N N . PHE B 1 21 ? -10.047 1.238 -22.734 1 39.69 21 PHE B N 1
ATOM 1342 C CA . PHE B 1 21 ? -9.109 1.364 -21.625 1 39.69 21 PHE B CA 1
ATOM 1343 C C . PHE B 1 21 ? -9.844 1.434 -20.297 1 39.69 21 PHE B C 1
ATOM 1345 O O . PHE B 1 21 ? -9.227 1.383 -19.234 1 39.69 21 PHE B O 1
ATOM 1352 N N . ASP B 1 22 ? -11.055 1.925 -20.359 1 40.97 22 ASP B N 1
ATOM 1353 C CA . ASP B 1 22 ? -11.836 2.158 -19.141 1 40.97 22 ASP B CA 1
ATOM 1354 C C . ASP B 1 22 ? -12.266 0.838 -18.5 1 40.97 22 ASP B C 1
ATOM 1356 O O . ASP B 1 22 ? -13.156 0.815 -17.656 1 40.97 22 ASP B O 1
ATOM 1360 N N . MET B 1 23 ? -11.992 -0.228 -19.062 1 41.09 23 MET B N 1
ATOM 1361 C CA . MET B 1 23 ? -12.68 -1.44 -18.625 1 41.09 23 MET B CA 1
ATOM 1362 C C . MET B 1 23 ? -12.25 -1.818 -17.219 1 41.09 23 MET B C 1
ATOM 1364 O O . MET B 1 23 ? -13.016 -2.422 -16.469 1 41.09 23 MET B O 1
ATOM 1368 N N . PHE B 1 24 ? -11 -1.727 -16.875 1 48.78 24 PHE B N 1
ATOM 1369 C CA . PHE B 1 24 ? -10.742 -2.033 -15.469 1 48.78 24 PHE B CA 1
ATOM 1370 C C . PHE B 1 24 ? -10.844 -0.777 -14.609 1 48.78 24 PHE B C 1
ATOM 1372 O O . PHE B 1 24 ? -10.281 0.262 -14.953 1 48.78 24 PHE B O 1
ATOM 1379 N N . PRO B 1 25 ? -11.766 -0.772 -13.734 1 56.47 25 PRO B N 1
ATOM 1380 C CA . PRO B 1 25 ? -11.969 0.406 -12.883 1 56.47 25 PRO B CA 1
ATOM 1381 C C . PRO B 1 25 ? -10.688 0.862 -12.188 1 56.47 25 PRO B C 1
ATOM 1383 O O . PRO B 1 25 ? -9.93 0.034 -11.68 1 56.47 25 PRO B O 1
ATOM 1386 N N . CYS B 1 26 ? -10.188 1.973 -12.609 1 63.81 26 CYS B N 1
ATOM 1387 C CA . CYS B 1 26 ? -9.078 2.631 -11.938 1 63.81 26 CYS B CA 1
ATOM 1388 C C . CYS B 1 26 ? -9.508 3.172 -10.578 1 63.81 26 CYS B C 1
ATOM 1390 O O . CYS B 1 26 ? -10.18 4.203 -10.5 1 63.81 26 CYS B O 1
ATOM 1392 N N . PRO B 1 27 ? -9.164 2.41 -9.516 1 68.38 27 PRO B N 1
ATOM 1393 C CA . PRO B 1 27 ? -9.547 2.91 -8.188 1 68.38 27 PRO B CA 1
ATOM 1394 C C . PRO B 1 27 ? -9.031 4.324 -7.926 1 68.38 27 PRO B C 1
ATOM 1396 O O . PRO B 1 27 ? -8 4.723 -8.469 1 68.38 27 PRO B O 1
ATOM 1399 N N . LYS B 1 28 ? -9.703 5.066 -7.102 1 79.88 28 LYS B N 1
ATOM 1400 C CA . LYS B 1 28 ? -9.312 6.434 -6.766 1 79.88 28 LYS B CA 1
ATOM 1401 C C . LYS B 1 28 ? -7.984 6.461 -6.012 1 79.88 28 LYS B C 1
ATOM 1403 O O . LYS B 1 28 ? -7.695 5.559 -5.223 1 79.88 28 LYS B O 1
ATOM 1408 N N . ASN B 1 29 ? -7.23 7.484 -6.336 1 83.25 29 ASN B N 1
ATOM 1409 C CA . ASN B 1 29 ? -6.074 7.797 -5.504 1 83.25 29 ASN B CA 1
ATOM 1410 C C . ASN B 1 29 ? -6.488 8.461 -4.191 1 83.25 29 ASN B C 1
ATOM 1412 O O . ASN B 1 29 ? -7.598 8.984 -4.078 1 83.25 29 ASN B O 1
ATOM 1416 N N . LYS B 1 30 ? -5.637 8.359 -3.154 1 85.88 30 LYS B N 1
ATOM 1417 C CA . LYS B 1 30 ? -5.969 8.961 -1.865 1 85.88 30 LYS B CA 1
ATOM 1418 C C . LYS B 1 30 ? -4.781 9.719 -1.291 1 85.88 30 LYS B C 1
ATOM 1420 O O . LYS B 1 30 ? -3.637 9.273 -1.396 1 85.88 30 LYS B O 1
ATOM 1425 N N . VAL B 1 31 ? -5.105 10.898 -0.798 1 93.38 31 VAL B N 1
ATOM 1426 C CA . VAL B 1 31 ? -4.223 11.609 0.12 1 93.38 31 VAL B CA 1
ATOM 1427 C C . VAL B 1 31 ? -4.789 11.555 1.536 1 93.38 31 VAL B C 1
ATOM 1429 O O . VAL B 1 31 ? -5.949 11.906 1.762 1 93.38 31 VAL B O 1
ATOM 1432 N N . LEU B 1 32 ? -4.02 11.008 2.379 1 92.44 32 LEU B N 1
ATOM 1433 C CA . LEU B 1 32 ? -4.371 10.992 3.795 1 92.44 32 LEU B CA 1
ATOM 1434 C C . LEU B 1 32 ? -3.484 11.953 4.582 1 92.44 32 LEU B C 1
ATOM 1436 O O . LEU B 1 32 ? -2.268 11.992 4.383 1 92.44 32 LEU B O 1
ATOM 1440 N N . ILE B 1 33 ? -4.109 12.82 5.379 1 96 33 ILE B N 1
ATOM 1441 C CA . ILE B 1 33 ? -3.414 13.664 6.34 1 96 33 ILE B CA 1
ATOM 1442 C C . ILE B 1 33 ? -3.709 13.188 7.762 1 96 33 ILE B C 1
ATOM 1444 O O . ILE B 1 33 ? -4.863 13.172 8.188 1 96 33 ILE B O 1
ATOM 1448 N N . ARG B 1 34 ? -2.635 12.875 8.453 1 93.69 34 ARG B N 1
ATOM 1449 C CA . ARG B 1 34 ? -2.812 12.328 9.789 1 93.69 34 ARG B CA 1
ATOM 1450 C C . ARG B 1 34 ? -2.129 13.211 10.836 1 93.69 34 ARG B C 1
ATOM 1452 O O . ARG B 1 34 ? -1.005 13.672 10.625 1 93.69 34 ARG B O 1
ATOM 1459 N N . ASN B 1 35 ? -2.854 13.359 11.992 1 94.56 35 ASN B N 1
ATOM 1460 C CA . ASN B 1 35 ? -2.285 14.086 13.117 1 94.56 35 ASN B CA 1
ATOM 1461 C C . ASN B 1 35 ? -1.653 13.148 14.141 1 94.56 35 ASN B C 1
ATOM 1463 O O . ASN B 1 35 ? -2.361 12.461 14.875 1 94.56 35 ASN B O 1
ATOM 1467 N N . GLU B 1 36 ? -0.357 13.188 14.172 1 92.88 36 GLU B N 1
ATOM 1468 C CA . GLU B 1 36 ? 0.376 12.43 15.188 1 92.88 36 GLU B CA 1
ATOM 1469 C C . GLU B 1 36 ? 1.301 13.336 15.992 1 92.88 36 GLU B C 1
ATOM 1471 O O . GLU B 1 36 ? 2.393 12.93 16.391 1 92.88 36 GLU B O 1
ATOM 1476 N N . LEU B 1 37 ? 0.907 14.539 16.156 1 95.88 37 LEU B N 1
ATOM 1477 C CA . LEU B 1 37 ? 1.687 15.539 16.875 1 95.88 37 LEU B CA 1
ATOM 1478 C C . LEU B 1 37 ? 1.839 15.156 18.344 1 95.88 37 LEU B C 1
ATOM 1480 O O . LEU B 1 37 ? 2.826 15.531 18.984 1 95.88 37 LEU B O 1
ATOM 1484 N N . GLY B 1 38 ? 0.815 14.562 18.891 1 91.25 38 GLY B N 1
ATOM 1485 C CA . GLY B 1 38 ? 0.761 14.219 20.297 1 91.25 38 GLY B CA 1
ATOM 1486 C C . GLY B 1 38 ? -0.591 14.484 20.938 1 91.25 38 GLY B C 1
ATOM 1487 O O . GLY B 1 38 ? -1.42 15.195 20.359 1 91.25 38 GLY B O 1
ATOM 1488 N N . PRO B 1 39 ? -0.887 13.805 22.062 1 88.5 39 PRO B N 1
ATOM 1489 C CA . PRO B 1 39 ? -2.18 13.984 22.734 1 88.5 39 PRO B CA 1
ATOM 1490 C C . PRO B 1 39 ? -2.49 15.445 23.031 1 88.5 39 PRO B C 1
ATOM 1492 O O . PRO B 1 39 ? -1.641 16.172 23.562 1 88.5 39 PRO B O 1
ATOM 1495 N N . GLY B 1 40 ? -3.752 15.875 22.656 1 92.06 40 GLY B N 1
ATOM 1496 C CA . GLY B 1 40 ? -4.195 17.234 22.953 1 92.06 40 GLY B CA 1
ATOM 1497 C C . GLY B 1 40 ? -3.781 18.234 21.891 1 92.06 40 GLY B C 1
ATOM 1498 O O . GLY B 1 40 ? -4.191 19.391 21.938 1 92.06 40 GLY B O 1
ATOM 1499 N N . LEU B 1 41 ? -2.934 17.891 21.062 1 94.81 41 LEU B N 1
ATOM 1500 C CA . LEU B 1 41 ? -2.447 18.812 20.031 1 94.81 41 LEU B CA 1
ATOM 1501 C C . LEU B 1 41 ? -3.27 18.703 18.766 1 94.81 41 LEU B C 1
ATOM 1503 O O . LEU B 1 41 ? -3.658 17.594 18.375 1 94.81 41 LEU B O 1
ATOM 1507 N N . VAL B 1 42 ? -3.459 19.859 18.234 1 96.62 42 VAL B N 1
ATOM 1508 C CA . VAL B 1 42 ? -4.34 19.953 17.062 1 96.62 42 VAL B CA 1
ATOM 1509 C C . VAL B 1 42 ? -3.52 20.266 15.82 1 96.62 42 VAL B C 1
ATOM 1511 O O . VAL B 1 42 ? -2.598 21.078 15.859 1 96.62 42 VAL B O 1
ATOM 1514 N N . LEU B 1 43 ? -3.822 19.609 14.742 1 98.25 43 LEU B N 1
ATOM 1515 C CA . LEU B 1 43 ? -3.24 19.875 13.43 1 98.25 43 LEU B CA 1
ATOM 1516 C C . LEU B 1 43 ? -4.25 20.578 12.516 1 98.25 43 LEU B C 1
ATOM 1518 O O . LEU B 1 43 ? -5.328 20.047 12.258 1 98.25 43 LEU B O 1
ATOM 1522 N N . GLN B 1 44 ? -3.963 21.75 12.094 1 98.44 44 GLN B N 1
ATOM 1523 C CA . GLN B 1 44 ? -4.762 22.422 11.078 1 98.44 44 GLN B CA 1
ATOM 1524 C C . GLN B 1 44 ? -4.277 22.078 9.672 1 98.44 44 GLN B C 1
ATOM 1526 O O . GLN B 1 44 ? -3.07 22.047 9.422 1 98.44 44 GLN B O 1
ATOM 1531 N N . TYR B 1 45 ? -5.184 21.781 8.836 1 97.94 45 TYR B N 1
ATOM 1532 C CA . TYR B 1 45 ? -4.793 21.484 7.461 1 97.94 45 TYR B CA 1
ATOM 1533 C C . TYR B 1 45 ? -5.656 22.25 6.469 1 97.94 45 TYR B C 1
ATOM 1535 O O . TYR B 1 45 ? -6.816 22.547 6.75 1 97.94 45 TYR B O 1
ATOM 1543 N N . HIS B 1 46 ? -5.062 22.641 5.395 1 98.12 46 HIS B N 1
ATOM 1544 C CA . HIS B 1 46 ? -5.734 23.156 4.207 1 98.12 46 HIS B CA 1
ATOM 1545 C C . HIS B 1 46 ? -5.148 22.562 2.938 1 98.12 46 HIS B C 1
ATOM 1547 O O . HIS B 1 46 ? -3.982 22.797 2.613 1 98.12 46 HIS B O 1
ATOM 1553 N N . CYS B 1 47 ? -5.91 21.75 2.303 1 97.75 47 CYS B N 1
ATOM 1554 C CA . CYS B 1 47 ? -5.465 21.109 1.071 1 97.75 47 CYS B CA 1
ATOM 1555 C C . CYS B 1 47 ? -6.332 21.531 -0.108 1 97.75 47 CYS B C 1
ATOM 1557 O O . CYS B 1 47 ? -7.531 21.766 0.051 1 97.75 47 CYS B O 1
ATOM 1559 N N . HIS B 1 48 ? -5.691 21.641 -1.286 1 96.44 48 HIS B N 1
ATOM 1560 C CA . HIS B 1 48 ? -6.457 22.016 -2.469 1 96.44 48 HIS B CA 1
ATOM 1561 C C . HIS B 1 48 ? -5.816 21.469 -3.738 1 96.44 48 HIS B C 1
ATOM 1563 O O . HIS B 1 48 ? -4.617 21.156 -3.754 1 96.44 48 HIS B O 1
ATOM 1569 N N . SER B 1 49 ? -6.617 21.219 -4.66 1 93.81 49 SER B N 1
ATOM 1570 C CA . SER B 1 49 ? -6.215 21 -6.043 1 93.81 49 SER B CA 1
ATOM 1571 C C . SER B 1 49 ? -6.746 22.094 -6.961 1 93.81 49 SER B C 1
ATOM 1573 O O . SER B 1 49 ? -7.34 23.062 -6.492 1 93.81 49 SER B O 1
ATOM 1575 N N . ARG B 1 50 ? -6.445 22.016 -8.305 1 89.56 50 ARG B N 1
ATOM 1576 C CA . ARG B 1 50 ? -6.969 23 -9.25 1 89.56 50 ARG B CA 1
ATOM 1577 C C . ARG B 1 50 ? -8.492 23 -9.25 1 89.56 50 ARG B C 1
ATOM 1579 O O . ARG B 1 50 ? -9.117 24.062 -9.305 1 89.56 50 ARG B O 1
ATOM 1586 N N . ASP B 1 51 ? -9.141 21.828 -9.055 1 89.12 51 ASP B N 1
ATOM 1587 C CA . ASP B 1 51 ? -10.578 21.688 -9.195 1 89.12 51 ASP B CA 1
ATOM 1588 C C . ASP B 1 51 ? -11.273 21.688 -7.836 1 89.12 51 ASP B C 1
ATOM 1590 O O . ASP B 1 51 ? -12.492 21.875 -7.75 1 89.12 51 ASP B O 1
ATOM 1594 N N . HIS B 1 52 ? -10.586 21.406 -6.766 1 90.56 52 HIS B N 1
ATOM 1595 C CA . HIS B 1 52 ? -11.172 21.266 -5.438 1 90.56 52 HIS B CA 1
ATOM 1596 C C . HIS B 1 52 ? -10.383 22.062 -4.402 1 90.56 52 HIS B C 1
ATOM 1598 O O . HIS B 1 52 ? -9.156 21.938 -4.32 1 90.56 52 HIS B O 1
ATOM 1604 N N . ASN B 1 53 ? -11.047 22.953 -3.695 1 93.12 53 ASN B N 1
ATOM 1605 C CA . ASN B 1 53 ? -10.469 23.656 -2.561 1 93.12 53 ASN B CA 1
ATOM 1606 C C . ASN B 1 53 ? -11.156 23.281 -1.251 1 93.12 53 ASN B C 1
ATOM 1608 O O . ASN B 1 53 ? -12.258 23.734 -0.965 1 93.12 53 ASN B O 1
ATOM 1612 N N . LEU B 1 54 ? -10.484 22.469 -0.515 1 91.44 54 LEU B N 1
ATOM 1613 C CA . LEU B 1 54 ? -11.047 22.078 0.771 1 91.44 54 LEU B CA 1
ATOM 1614 C C . LEU B 1 54 ? -10.93 23.203 1.789 1 91.44 54 LEU B C 1
ATOM 1616 O O . LEU B 1 54 ? -9.953 23.953 1.78 1 91.44 54 LEU B O 1
ATOM 1620 N N . ASP B 1 55 ? -11.844 23.312 2.645 1 90.81 55 ASP B N 1
ATOM 1621 C CA . ASP B 1 55 ? -11.789 24.328 3.697 1 90.81 55 ASP B CA 1
ATOM 1622 C C . ASP B 1 55 ? -10.711 24 4.723 1 90.81 55 ASP B C 1
ATOM 1624 O O . ASP B 1 55 ? -10.32 22.844 4.871 1 90.81 55 ASP B O 1
ATOM 1628 N N . VAL B 1 56 ? -10.312 25.109 5.316 1 96.06 56 VAL B N 1
ATOM 1629 C CA . VAL B 1 56 ? -9.406 24.938 6.449 1 96.06 56 VAL B CA 1
ATOM 1630 C C . VAL B 1 56 ? -10.109 24.156 7.555 1 96.06 56 VAL B C 1
ATOM 1632 O O . VAL B 1 56 ? -11.273 24.422 7.879 1 96.06 56 VAL B O 1
ATOM 1635 N N . ALA B 1 57 ? -9.5 23.141 8.086 1 96.62 57 ALA B N 1
ATOM 1636 C CA . ALA B 1 57 ? -10.086 22.312 9.141 1 96.62 57 ALA B CA 1
ATOM 1637 C C . ALA B 1 57 ? -9.016 21.828 10.109 1 96.62 57 ALA B C 1
ATOM 1639 O O . ALA B 1 57 ? -7.82 22.031 9.883 1 96.62 57 ALA B O 1
ATOM 1640 N N . ASN B 1 58 ? -9.477 21.266 11.234 1 96.25 58 ASN B N 1
ATOM 1641 C CA . ASN B 1 58 ? -8.578 20.781 12.281 1 96.25 58 ASN B CA 1
ATOM 1642 C C . ASN B 1 58 ? -8.719 19.281 12.508 1 96.25 58 ASN B C 1
ATOM 1644 O O . ASN B 1 58 ? -9.82 18.734 12.406 1 96.25 58 ASN B O 1
ATOM 1648 N N . LEU B 1 59 ? -7.715 18.688 12.773 1 94.81 59 LEU B N 1
ATOM 1649 C CA . LEU B 1 59 ? -7.656 17.281 13.164 1 94.81 59 LEU B CA 1
ATOM 1650 C C . LEU B 1 59 ? -7.168 17.141 14.602 1 94.81 59 LEU B C 1
ATOM 1652 O O . LEU B 1 59 ? -6.113 17.656 14.961 1 94.81 59 LEU B O 1
ATOM 1656 N N . GLN B 1 60 ? -7.953 16.391 15.367 1 91.06 60 GLN B N 1
ATOM 1657 C CA . GLN B 1 60 ? -7.473 16.031 16.703 1 91.06 60 GLN B CA 1
ATOM 1658 C C . GLN B 1 60 ? -6.41 14.938 16.625 1 91.06 60 GLN B C 1
ATOM 1660 O O . GLN B 1 60 ? -6.238 14.305 15.578 1 91.06 60 GLN B O 1
ATOM 1665 N N . PHE B 1 61 ? -5.789 14.844 17.734 1 89.44 61 PHE B N 1
ATOM 1666 C CA . PHE B 1 61 ? -4.754 13.82 17.812 1 89.44 61 PHE B C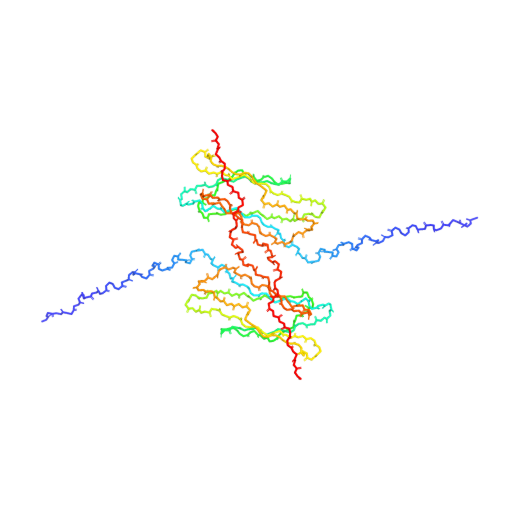A 1
ATOM 1667 C C . PHE B 1 61 ? -5.305 12.469 17.375 1 89.44 61 PHE B C 1
ATOM 1669 O O . PHE B 1 61 ? -6.395 12.07 17.797 1 89.44 61 PHE B O 1
ATOM 1676 N N . ASN B 1 62 ? -4.57 11.766 16.469 1 82.94 62 ASN B N 1
ATOM 1677 C CA . ASN B 1 62 ? -4.832 10.43 15.945 1 82.94 62 ASN B CA 1
ATOM 1678 C C . ASN B 1 62 ? -6 10.43 14.961 1 82.94 62 ASN B C 1
ATOM 1680 O O . ASN B 1 62 ? -6.492 9.375 14.57 1 82.94 62 ASN B O 1
ATOM 1684 N N . GLU B 1 63 ? -6.496 11.57 14.625 1 84.25 63 GLU B N 1
ATOM 1685 C CA . GLU B 1 63 ? -7.48 11.68 13.555 1 84.25 63 GLU B CA 1
ATOM 1686 C C . GLU B 1 63 ? -6.801 11.844 12.195 1 84.25 63 GLU B C 1
ATOM 1688 O O . GLU B 1 63 ? -5.621 12.188 12.125 1 84.25 63 GLU B O 1
ATOM 1693 N N . TYR B 1 64 ? -7.52 11.523 11.172 1 89.31 64 TYR B N 1
ATOM 1694 C CA . TYR B 1 64 ? -6.984 11.734 9.828 1 89.31 64 TYR B CA 1
ATOM 1695 C C . TYR B 1 64 ? -8.07 12.242 8.883 1 89.31 64 TYR B C 1
ATOM 1697 O O . TYR B 1 64 ? -9.258 12.07 9.148 1 89.31 64 TYR B O 1
ATOM 1705 N N . LYS B 1 65 ? -7.633 12.977 7.887 1 91.31 65 LYS B N 1
ATOM 1706 C CA . LYS B 1 65 ? -8.461 13.398 6.758 1 91.31 65 LYS B CA 1
ATOM 1707 C C . LYS B 1 65 ? -8.117 12.609 5.5 1 91.31 65 LYS B C 1
ATOM 1709 O O . LYS B 1 65 ? -6.941 12.445 5.164 1 91.31 65 LYS B O 1
ATOM 1714 N N . GLU B 1 66 ? -9.141 12.055 4.828 1 89.94 66 GLU B N 1
ATOM 1715 C CA . GLU B 1 66 ? -8.953 11.352 3.561 1 89.94 66 GLU B CA 1
ATOM 1716 C C . GLU B 1 66 ? -9.516 12.164 2.395 1 89.94 66 GLU B C 1
ATOM 1718 O O . GLU B 1 66 ? -10.648 12.633 2.447 1 89.94 66 GLU B O 1
ATOM 1723 N N . ILE B 1 67 ? -8.727 12.375 1.441 1 92.94 67 ILE B N 1
ATOM 1724 C CA . ILE B 1 67 ? -9.109 13 0.179 1 92.94 67 ILE B CA 1
ATOM 1725 C C . ILE B 1 67 ? -8.984 11.984 -0.954 1 92.94 67 ILE B C 1
ATOM 1727 O O . ILE B 1 67 ? -7.887 11.523 -1.274 1 92.94 67 ILE B O 1
ATOM 1731 N N . ALA B 1 68 ? -10.047 11.617 -1.557 1 87.31 68 ALA B N 1
ATOM 1732 C CA . ALA B 1 68 ? -10.055 10.664 -2.662 1 87.31 68 ALA B CA 1
ATOM 1733 C C . ALA B 1 68 ? -10.289 11.367 -3.994 1 87.31 68 ALA B C 1
ATOM 1735 O O . ALA B 1 68 ? -11.102 12.289 -4.082 1 87.31 68 ALA B O 1
ATOM 1736 N N . PHE B 1 69 ? -9.539 11 -4.953 1 89.62 69 PHE B N 1
ATOM 1737 C CA . PHE B 1 69 ? -9.633 11.625 -6.266 1 89.62 69 PHE B CA 1
ATOM 1738 C C . PHE B 1 69 ? -9.148 10.672 -7.355 1 89.62 69 PHE B C 1
ATOM 1740 O O . PHE B 1 69 ? -8.484 9.68 -7.066 1 89.62 69 PHE B O 1
ATOM 1747 N N . GLY B 1 70 ? -9.477 10.961 -8.57 1 83.69 70 GLY B N 1
ATOM 1748 C CA . GLY B 1 70 ? -8.984 10.219 -9.719 1 83.69 70 GLY B CA 1
ATOM 1749 C C . GLY B 1 70 ? -8.086 11.039 -10.625 1 83.69 70 GLY B C 1
ATOM 1750 O O . GLY B 1 70 ? -8.32 12.234 -10.828 1 83.69 70 GLY B O 1
ATOM 1751 N N . ASP B 1 71 ? -6.992 10.336 -11.008 1 83.06 71 ASP B N 1
ATOM 1752 C CA . ASP B 1 71 ? -6.184 11 -12.023 1 83.06 71 ASP B CA 1
ATOM 1753 C C . ASP B 1 71 ? -6.949 11.133 -13.336 1 83.06 71 ASP B C 1
ATOM 1755 O O . ASP B 1 71 ? -7.648 10.203 -13.75 1 83.06 71 ASP B O 1
ATOM 1759 N N . LYS B 1 72 ? -6.996 12.406 -13.859 1 74.81 72 LYS B N 1
ATOM 1760 C CA . LYS B 1 72 ? -7.656 12.633 -15.141 1 74.81 72 LYS B CA 1
ATOM 1761 C C . LYS B 1 72 ? -6.664 12.516 -16.297 1 74.81 72 LYS B C 1
ATOM 1763 O O . LYS B 1 72 ? -5.527 12.984 -16.188 1 74.81 72 LYS B O 1
ATOM 1768 N N . LEU B 1 73 ? -7.145 11.781 -17.203 1 69.81 73 LEU B N 1
ATOM 1769 C CA . LEU B 1 73 ? -6.305 11.68 -18.391 1 69.81 73 LEU B CA 1
ATOM 1770 C C . LEU B 1 73 ? -6.141 13.039 -19.062 1 69.81 73 LEU B C 1
ATOM 1772 O O . LEU B 1 73 ? -7.117 13.781 -19.203 1 69.81 73 LEU B O 1
ATOM 1776 N N . GLY B 1 74 ? -4.895 13.438 -19.422 1 71.12 74 GLY B N 1
ATOM 1777 C CA . GLY B 1 74 ? -4.621 14.688 -20.109 1 71.12 74 GLY B CA 1
ATOM 1778 C C . GLY B 1 74 ? -4.402 15.859 -19.156 1 71.12 74 GLY B C 1
ATOM 1779 O O . GLY B 1 74 ? -4.074 16.969 -19.594 1 71.12 74 GLY B O 1
ATOM 1780 N N . LYS B 1 75 ? -4.938 15.672 -18 1 73.94 75 LYS B N 1
ATOM 1781 C CA . LYS B 1 75 ? -4.656 16.719 -17 1 73.94 75 LYS B CA 1
ATOM 1782 C C . LYS B 1 75 ? -3.656 16.219 -15.961 1 73.94 75 LYS B C 1
ATOM 1784 O O . LYS B 1 75 ? -3.441 15.016 -15.82 1 73.94 75 LYS B O 1
ATOM 1789 N N . ARG B 1 76 ? -2.883 17.109 -15.453 1 79.56 76 ARG B N 1
ATOM 1790 C CA . ARG B 1 76 ? -1.957 16.766 -14.383 1 79.56 76 ARG B CA 1
ATOM 1791 C C . ARG B 1 76 ? -2.584 17.031 -13.016 1 79.56 76 ARG B C 1
ATOM 1793 O O . ARG B 1 76 ? -2.689 18.188 -12.586 1 79.56 76 ARG B O 1
ATOM 1800 N N . THR B 1 77 ? -3.035 15.914 -12.383 1 89.56 77 THR B N 1
ATOM 1801 C CA . THR B 1 77 ? -3.621 16.031 -11.055 1 89.56 77 THR B CA 1
ATOM 1802 C C . THR B 1 77 ? -2.555 16.406 -10.023 1 89.56 77 THR B C 1
ATOM 1804 O O . THR B 1 77 ? -1.491 15.773 -9.977 1 89.56 77 THR B O 1
ATOM 1807 N N . ARG B 1 78 ? -2.834 17.5 -9.312 1 92.19 78 ARG B N 1
ATOM 1808 C CA . ARG B 1 78 ? -1.921 17.938 -8.258 1 92.19 78 ARG B CA 1
ATOM 1809 C C . ARG B 1 78 ? -2.686 18.375 -7.016 1 92.19 78 ARG B C 1
ATOM 1811 O O . ARG B 1 78 ? -3.682 19.094 -7.113 1 92.19 78 ARG B O 1
ATOM 1818 N N . TRP B 1 79 ? -2.316 17.906 -5.863 1 95.25 79 TRP B N 1
ATOM 1819 C CA . TRP B 1 79 ? -2.84 18.344 -4.578 1 95.25 79 TRP B CA 1
ATOM 1820 C C . TRP B 1 79 ? -1.754 19.031 -3.756 1 95.25 79 TRP B C 1
ATOM 1822 O O . TRP B 1 79 ? -0.66 18.484 -3.584 1 95.25 79 TRP B O 1
ATOM 1832 N N . SER B 1 80 ? -2.082 20.234 -3.277 1 96.75 80 SER B N 1
ATOM 1833 C CA . SER B 1 80 ? -1.213 20.984 -2.369 1 96.75 80 SER B CA 1
ATOM 1834 C C . SER B 1 80 ? -1.854 21.141 -0.995 1 96.75 80 SER B C 1
ATOM 1836 O O . SER B 1 80 ? -3.064 21.344 -0.889 1 96.75 80 SER B O 1
ATOM 1838 N N . CYS B 1 81 ? -1.006 21.047 -0.009 1 97.94 81 CYS B N 1
ATOM 1839 C CA . CYS B 1 81 ? -1.516 21.188 1.351 1 97.94 81 CYS B CA 1
ATOM 1840 C C . CYS B 1 81 ? -0.633 22.109 2.172 1 97.94 81 CYS B C 1
ATOM 1842 O O . CYS B 1 81 ? 0.564 22.234 1.905 1 97.94 81 CYS B O 1
ATOM 1844 N N . ILE B 1 82 ? -1.251 22.812 3.07 1 97.75 82 ILE B N 1
ATOM 1845 C CA . ILE B 1 82 ? -0.551 23.5 4.148 1 97.75 82 ILE B CA 1
ATOM 1846 C C . ILE B 1 82 ? -0.979 22.938 5.496 1 97.75 82 ILE B C 1
ATOM 1848 O O . ILE B 1 82 ? -2.172 22.734 5.742 1 97.75 82 ILE B O 1
ATOM 1852 N N . LEU B 1 83 ? -0.016 22.594 6.32 1 98.25 83 LEU B N 1
ATOM 1853 C CA . LEU B 1 83 ? -0.235 22.125 7.684 1 98.25 83 LEU B CA 1
ATOM 1854 C C . LEU B 1 83 ? 0.295 23.141 8.695 1 98.25 83 LEU B C 1
ATOM 1856 O O . LEU B 1 83 ? 1.345 23.75 8.477 1 98.25 83 LEU B O 1
ATOM 1860 N N . LYS B 1 84 ? -0.463 23.281 9.703 1 97.94 84 LYS B N 1
ATOM 1861 C CA . LYS B 1 84 ? -0.05 24.172 10.789 1 97.94 84 LYS B CA 1
ATOM 1862 C C . LYS B 1 84 ? -0.325 23.531 12.148 1 97.94 84 LYS B C 1
ATOM 1864 O O . LYS B 1 84 ? -1.243 22.719 12.281 1 97.94 84 LYS B O 1
ATOM 1869 N N . HIS B 1 85 ? 0.487 23.891 13.125 1 97.69 85 HIS B N 1
ATOM 1870 C CA . HIS B 1 85 ? 0.222 23.484 14.5 1 97.69 85 HIS B CA 1
ATOM 1871 C C . HIS B 1 85 ? 0.915 24.406 15.492 1 97.69 85 HIS B C 1
ATOM 1873 O O . HIS B 1 85 ? 1.542 25.391 15.094 1 97.69 85 HIS B O 1
ATOM 1879 N N . GLY B 1 86 ? 0.64 24.078 16.797 1 94.94 86 GLY B N 1
ATOM 1880 C CA . GLY B 1 86 ? 1.254 24.859 17.859 1 94.94 86 GLY B CA 1
ATOM 1881 C C . GLY B 1 86 ? 0.397 26.016 18.328 1 94.94 86 GLY B C 1
ATOM 1882 O O . GLY B 1 86 ? -0.698 26.234 17.797 1 94.94 86 GLY B O 1
ATOM 1883 N N . LEU B 1 87 ? 0.844 26.641 19.297 1 90.94 87 LEU B N 1
ATOM 1884 C CA . LEU B 1 87 ? 0.177 27.828 19.781 1 90.94 87 LEU B CA 1
ATOM 1885 C C . LEU B 1 87 ? 0.077 28.891 18.688 1 90.94 87 LEU B C 1
ATOM 1887 O O . LEU B 1 87 ? 1.074 29.219 18.047 1 90.94 87 LEU B O 1
ATOM 1891 N N . TYR B 1 88 ? -1.095 29.375 18.328 1 91.5 88 TYR B N 1
ATOM 1892 C CA . TYR B 1 88 ? -1.376 30.359 17.297 1 91.5 88 TYR B CA 1
ATOM 1893 C C . TYR B 1 88 ? -0.963 29.844 15.922 1 91.5 88 TYR B C 1
ATOM 1895 O O . TYR B 1 88 ? -0.583 30.625 15.047 1 91.5 88 TYR B O 1
ATOM 1903 N N . MET B 1 89 ? -0.778 28.547 15.836 1 93.69 89 MET B N 1
ATOM 1904 C CA . MET B 1 89 ? -0.449 27.922 14.562 1 93.69 89 MET B CA 1
ATOM 1905 C C . MET B 1 89 ? 0.872 28.438 14.016 1 93.69 89 MET B C 1
ATOM 1907 O O . MET B 1 89 ? 0.982 28.734 12.82 1 93.69 89 MET B O 1
ATOM 1911 N N . ARG B 1 90 ? 1.769 28.547 14.953 1 95.25 90 ARG B N 1
ATOM 1912 C CA . ARG B 1 90 ? 3.027 29.203 14.602 1 95.25 90 ARG B CA 1
ATOM 1913 C C . ARG B 1 90 ? 3.893 28.297 13.734 1 95.25 90 ARG B C 1
ATOM 1915 O O . ARG B 1 90 ? 4.766 28.766 13.008 1 95.25 90 ARG B O 1
ATOM 1922 N N . TYR B 1 91 ? 3.777 27.062 13.836 1 96.38 91 TYR B N 1
ATOM 1923 C CA . TYR B 1 91 ? 4.551 26.141 13 1 96.38 91 TYR B CA 1
ATOM 1924 C C . TYR B 1 91 ? 3.756 25.734 11.773 1 96.38 91 TYR B C 1
ATOM 1926 O O . TYR B 1 91 ? 2.58 25.359 11.875 1 96.38 91 TYR B O 1
ATOM 1934 N N . TYR B 1 92 ? 4.426 25.828 10.625 1 97.38 92 TYR B N 1
ATOM 1935 C CA . TYR B 1 92 ? 3.686 25.469 9.414 1 97.38 92 TYR B CA 1
ATOM 1936 C C . TYR B 1 92 ? 4.605 24.859 8.375 1 97.38 92 TYR B C 1
ATOM 1938 O O . TYR B 1 92 ? 5.828 24.969 8.461 1 97.38 92 TYR B O 1
ATOM 1946 N N . SER B 1 93 ? 4.027 24.047 7.453 1 96.81 93 SER B N 1
ATOM 1947 C CA . SER B 1 93 ? 4.68 23.5 6.262 1 96.81 93 SER B CA 1
ATOM 1948 C C . SER B 1 93 ? 3.719 23.438 5.082 1 96.81 93 SER B C 1
ATOM 1950 O O . SER B 1 93 ? 2.578 23 5.227 1 96.81 93 SER B O 1
ATOM 1952 N N . GLU B 1 94 ? 4.141 24 3.959 1 96.12 94 GLU B N 1
ATOM 1953 C CA . GLU B 1 94 ? 3.408 23.891 2.701 1 96.12 94 GLU B CA 1
ATOM 1954 C C . GLU B 1 94 ? 4.117 22.938 1.731 1 96.12 94 GLU B C 1
ATOM 1956 O O . GLU B 1 94 ? 5.336 23.016 1.562 1 96.12 94 GLU B O 1
ATOM 1961 N N . PHE B 1 95 ? 3.346 22.062 1.152 1 95.19 95 PHE B N 1
ATOM 1962 C CA . PHE B 1 95 ? 3.998 21.078 0.309 1 95.19 95 PHE B CA 1
ATOM 1963 C C . PHE B 1 95 ? 3.016 20.5 -0.701 1 95.19 95 PHE B C 1
ATOM 1965 O O . PHE B 1 95 ? 1.805 20.688 -0.581 1 95.19 95 PHE B O 1
ATOM 1972 N N . ILE B 1 96 ? 3.578 19.781 -1.714 1 94.38 96 ILE B N 1
ATOM 1973 C CA . ILE B 1 96 ? 2.783 19.031 -2.68 1 94.38 96 ILE B CA 1
ATOM 1974 C C . ILE B 1 96 ? 2.477 17.641 -2.127 1 94.38 96 ILE B C 1
ATOM 1976 O O . ILE B 1 96 ? 3.373 16.812 -1.994 1 94.38 96 ILE B O 1
ATOM 1980 N N . ALA B 1 97 ? 1.206 17.453 -1.818 1 95.94 97 ALA B N 1
ATOM 1981 C CA . ALA B 1 97 ? 0.788 16.203 -1.182 1 95.94 97 ALA B CA 1
ATOM 1982 C C . ALA B 1 97 ? 0.65 15.086 -2.207 1 95.94 97 ALA B C 1
ATOM 1984 O O . ALA B 1 97 ? 0.757 13.906 -1.863 1 95.94 97 ALA B O 1
ATOM 1985 N N . TYR B 1 98 ? 0.326 15.391 -3.426 1 92.69 98 TYR B N 1
ATOM 1986 C CA . TYR B 1 98 ? 0.189 14.438 -4.516 1 92.69 98 TYR B CA 1
ATOM 1987 C C . TYR B 1 98 ? 0.434 15.102 -5.863 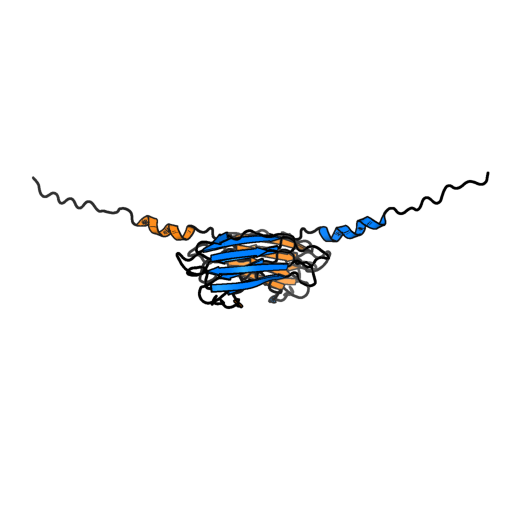1 92.69 98 TYR B C 1
ATOM 1989 O O . TYR B 1 98 ? -0.01 16.234 -6.094 1 92.69 98 TYR B O 1
ATOM 1997 N N . MET B 1 99 ? 1.159 14.445 -6.648 1 87.62 99 MET B N 1
ATOM 1998 C CA . MET B 1 99 ? 1.338 14.844 -8.047 1 87.62 99 MET B CA 1
ATOM 1999 C C . MET B 1 99 ? 1.26 13.633 -8.969 1 87.62 99 MET B C 1
ATOM 2001 O O . MET B 1 99 ? 1.939 12.633 -8.75 1 87.62 99 MET B O 1
ATOM 2005 N N . MET B 1 100 ? 0.344 13.789 -9.922 1 82.12 100 MET B N 1
ATOM 2006 C CA . MET B 1 100 ? 0.22 12.734 -10.922 1 82.12 100 MET B CA 1
ATOM 2007 C C . MET B 1 100 ? 1.542 12.516 -11.648 1 82.12 100 MET B C 1
ATOM 2009 O O . MET B 1 100 ? 2.275 13.469 -11.906 1 82.12 100 MET B O 1
ATOM 2013 N N . ALA B 1 101 ? 1.829 11.227 -11.93 1 72.56 101 ALA B N 1
ATOM 2014 C CA . ALA B 1 101 ? 2.996 10.906 -12.742 1 72.56 101 ALA B CA 1
ATOM 2015 C C . ALA B 1 101 ? 2.699 11.094 -14.227 1 72.56 101 ALA B C 1
ATOM 2017 O O . ALA B 1 101 ? 1.743 11.781 -14.594 1 72.56 101 ALA B O 1
ATOM 2018 N N . ASN B 1 102 ? 3.717 10.633 -15.016 1 69.25 102 ASN B N 1
ATOM 2019 C CA . ASN B 1 102 ? 3.533 10.734 -16.453 1 69.25 102 ASN B CA 1
ATOM 2020 C C . ASN B 1 102 ? 2.379 9.859 -16.938 1 69.25 102 ASN B C 1
ATOM 2022 O O . ASN B 1 102 ? 1.887 10.031 -18.047 1 69.25 102 ASN B O 1
ATOM 2026 N N . VAL B 1 103 ? 1.997 8.859 -16.109 1 65.38 103 VAL B N 1
ATOM 2027 C CA . VAL B 1 103 ? 0.857 8 -16.406 1 65.38 103 VAL B CA 1
ATOM 2028 C C . VAL B 1 103 ? -0.139 8.047 -15.25 1 65.38 103 VAL B C 1
ATOM 2030 O O . VAL B 1 103 ? 0.231 8.359 -14.117 1 65.38 103 VAL B O 1
ATOM 2033 N N . ARG B 1 104 ? -1.386 7.793 -15.664 1 73 104 ARG B N 1
ATOM 2034 C CA . ARG B 1 104 ? -2.443 7.75 -14.656 1 73 104 ARG B CA 1
ATOM 2035 C C . ARG B 1 104 ? -2.152 6.691 -13.602 1 73 104 ARG B C 1
ATOM 2037 O O . ARG B 1 104 ? -1.808 5.555 -13.93 1 73 104 ARG B O 1
ATOM 2044 N N . ARG B 1 105 ? -2.229 7.168 -12.391 1 72.38 105 ARG B N 1
ATOM 2045 C CA . ARG B 1 105 ? -2.117 6.223 -11.281 1 72.38 105 ARG B CA 1
ATOM 2046 C C . ARG B 1 105 ? -3.496 5.785 -10.797 1 72.38 105 ARG B C 1
ATOM 2048 O O . ARG B 1 105 ? -4.438 6.582 -10.781 1 72.38 105 ARG B O 1
ATOM 2055 N N . CYS B 1 106 ? -3.516 4.535 -10.453 1 68.75 106 CYS B N 1
ATOM 2056 C CA . CYS B 1 106 ? -4.75 3.982 -9.906 1 68.75 106 CYS B CA 1
ATOM 2057 C C . CYS B 1 106 ? -4.516 3.404 -8.516 1 68.75 106 CYS B C 1
ATOM 2059 O O . CYS B 1 106 ? -3.631 2.568 -8.328 1 68.75 106 CYS B O 1
ATOM 2061 N N . GLY B 1 107 ? -5.219 4.004 -7.543 1 71.81 107 GLY B N 1
ATOM 2062 C CA . GLY B 1 107 ? -5.176 3.441 -6.199 1 71.81 107 GLY B CA 1
ATOM 2063 C C . GLY B 1 107 ? -3.953 3.871 -5.414 1 71.81 107 GLY B C 1
ATOM 2064 O O . GLY B 1 107 ? -3.557 3.197 -4.461 1 71.81 107 GLY B O 1
ATOM 2065 N N . ALA B 1 108 ? -3.297 4.93 -5.906 1 77.31 108 ALA B N 1
ATOM 2066 C CA . ALA B 1 108 ? -2.135 5.418 -5.168 1 77.31 108 ALA B CA 1
ATOM 2067 C C . ALA B 1 108 ? -2.555 6.059 -3.848 1 77.31 108 ALA B C 1
ATOM 2069 O O . ALA B 1 108 ? -3.521 6.824 -3.801 1 77.31 108 ALA B O 1
ATOM 2070 N N . ILE B 1 109 ? -1.843 5.676 -2.779 1 80.56 109 ILE B N 1
ATOM 2071 C CA . ILE B 1 109 ? -2.123 6.254 -1.471 1 80.56 109 ILE B CA 1
ATOM 2072 C C . ILE B 1 109 ? -0.889 6.992 -0.957 1 80.56 109 ILE B C 1
ATOM 2074 O O . ILE B 1 109 ? 0.213 6.438 -0.946 1 80.56 109 ILE B O 1
ATOM 2078 N N . ARG B 1 110 ? -1.129 8.281 -0.729 1 87.75 110 ARG B N 1
ATOM 2079 C CA . ARG B 1 110 ? -0.133 9.094 -0.036 1 87.75 110 ARG B CA 1
ATOM 2080 C C . ARG B 1 110 ? -0.585 9.422 1.383 1 87.75 110 ARG B C 1
ATOM 2082 O O . ARG B 1 110 ? -1.428 10.297 1.585 1 87.75 110 ARG B O 1
ATOM 2089 N N . ASN B 1 111 ? 0.031 8.703 2.312 1 89.19 111 ASN B N 1
ATOM 2090 C CA . ASN B 1 111 ? -0.28 8.922 3.721 1 89.19 111 ASN B CA 1
ATOM 2091 C C . ASN B 1 111 ? 0.717 9.875 4.375 1 89.19 111 ASN B C 1
ATOM 2093 O O . ASN B 1 111 ? 1.824 9.469 4.734 1 89.19 111 ASN B O 1
ATOM 2097 N N . TRP B 1 112 ? 0.286 11.117 4.543 1 94 112 TRP B N 1
ATOM 2098 C CA . TRP B 1 112 ? 1.109 12.133 5.188 1 94 112 TRP B CA 1
ATOM 2099 C C . TRP B 1 112 ? 0.886 12.141 6.695 1 94 112 TRP B C 1
ATOM 2101 O O . TRP B 1 112 ? -0.248 12.281 7.16 1 94 112 TRP B O 1
ATOM 2111 N N . ILE B 1 113 ? 1.94 12.062 7.414 1 92.56 113 ILE B N 1
ATOM 2112 C CA . ILE B 1 113 ? 1.893 11.992 8.875 1 92.56 113 ILE B CA 1
ATOM 2113 C C . ILE B 1 113 ? 2.607 13.203 9.469 1 92.56 113 ILE B C 1
ATOM 2115 O O . ILE B 1 113 ? 3.807 13.391 9.258 1 92.56 113 ILE B O 1
ATOM 2119 N N . ALA B 1 114 ? 1.873 13.984 10.219 1 97.06 114 ALA B N 1
ATOM 2120 C CA . ALA B 1 114 ? 2.465 15.109 10.93 1 97.06 114 ALA B CA 1
ATOM 2121 C C . ALA B 1 114 ? 2.873 14.711 12.344 1 97.06 114 ALA B C 1
ATOM 2123 O O . ALA B 1 114 ? 2.029 14.312 13.148 1 97.06 114 ALA B O 1
ATOM 2124 N N . ARG B 1 115 ? 4.047 14.836 12.633 1 94.5 115 ARG B N 1
ATOM 2125 C CA . ARG B 1 115 ? 4.59 14.656 13.977 1 94.5 115 ARG B CA 1
ATOM 2126 C C . ARG B 1 115 ? 5.234 15.945 14.484 1 94.5 115 ARG B C 1
ATOM 2128 O O . ARG B 1 115 ? 5.398 16.906 13.719 1 94.5 115 ARG B O 1
ATOM 2135 N N . LYS B 1 116 ? 5.543 16 15.742 1 93.88 116 LYS B N 1
ATOM 2136 C CA . LYS B 1 116 ? 6.102 17.219 16.328 1 93.88 116 LYS B CA 1
ATOM 2137 C C . LYS B 1 116 ? 7.426 17.594 15.664 1 93.88 116 LYS B C 1
ATOM 2139 O O . LYS B 1 116 ? 7.73 18.766 15.492 1 93.88 116 LYS B O 1
ATOM 2144 N N . ASP B 1 117 ? 8.172 16.641 15.359 1 91 117 ASP B N 1
ATOM 2145 C CA . ASP B 1 117 ? 9.5 16.906 14.82 1 91 117 ASP B CA 1
ATOM 2146 C C . ASP B 1 117 ? 9.43 17.234 13.328 1 91 117 ASP B C 1
ATOM 2148 O O . ASP B 1 117 ? 10.133 18.109 12.844 1 91 117 ASP B O 1
ATOM 2152 N N . ARG B 1 118 ? 8.633 16.359 12.594 1 91.12 118 ARG B N 1
ATOM 2153 C CA . ARG B 1 118 ? 8.656 16.5 11.141 1 91.12 118 ARG B CA 1
ATOM 2154 C C . ARG B 1 118 ? 7.383 15.938 10.516 1 91.12 118 ARG B C 1
ATOM 2156 O O . ARG B 1 118 ? 6.453 15.555 11.227 1 91.12 118 ARG B O 1
ATOM 2163 N N . ILE B 1 119 ? 7.309 16.125 9.195 1 94.38 119 ILE B N 1
ATOM 2164 C CA . ILE B 1 119 ? 6.234 15.555 8.391 1 94.38 119 ILE B CA 1
ATOM 2165 C C . ILE B 1 119 ? 6.758 14.359 7.598 1 94.38 119 ILE B C 1
ATOM 2167 O O . ILE B 1 119 ? 7.797 14.453 6.938 1 94.38 119 ILE B O 1
ATOM 2171 N N . TYR B 1 120 ? 5.988 13.281 7.656 1 90 120 TYR B N 1
ATOM 2172 C CA . TYR B 1 120 ? 6.414 12.023 7.055 1 90 120 TYR B CA 1
ATOM 2173 C C . TYR B 1 120 ? 5.418 11.555 5.996 1 90 120 TYR B C 1
ATOM 2175 O O . TYR B 1 120 ? 4.262 11.984 5.992 1 90 120 TYR B O 1
ATOM 2183 N N . LEU B 1 121 ? 5.973 10.797 5.086 1 88.44 121 LEU B N 1
ATOM 2184 C CA . LEU B 1 121 ? 5.133 10.227 4.035 1 88.44 121 LEU B CA 1
ATOM 2185 C C . LEU B 1 121 ? 5.246 8.703 4.016 1 88.44 121 LEU B C 1
ATOM 2187 O O . LEU B 1 121 ? 6.352 8.156 4.062 1 88.44 121 LEU B O 1
ATOM 2191 N N . ILE B 1 122 ? 4.055 8.055 4.121 1 80.81 122 ILE B N 1
ATOM 2192 C CA . ILE B 1 122 ? 3.963 6.641 3.781 1 80.81 122 ILE B CA 1
ATOM 2193 C C . ILE B 1 122 ? 3.285 6.48 2.422 1 80.81 122 ILE B C 1
ATOM 2195 O O . ILE B 1 122 ? 2.15 6.922 2.23 1 80.81 122 ILE B O 1
ATOM 2199 N N . ARG B 1 123 ? 3.963 6.148 1.55 1 70.94 123 ARG B N 1
ATOM 2200 C CA . ARG B 1 123 ? 3.385 5.922 0.23 1 70.94 123 ARG B CA 1
ATOM 2201 C C . ARG B 1 123 ? 2.891 4.484 0.086 1 70.94 123 ARG B C 1
ATOM 2203 O O . ARG B 1 123 ? 3.5 3.559 0.621 1 70.94 123 ARG B O 1
ATOM 2210 N N . ASN B 1 124 ? 1.704 4.473 -0.184 1 61.28 124 ASN B N 1
ATOM 2211 C CA . ASN B 1 124 ? 1.312 3.133 -0.603 1 61.28 124 ASN B CA 1
ATOM 2212 C C . ASN B 1 124 ? 1.819 2.811 -2.006 1 61.28 124 ASN B C 1
ATOM 2214 O O . ASN B 1 124 ? 1.061 2.871 -2.975 1 61.28 124 ASN B O 1
ATOM 2218 N N . VAL B 1 125 ? 2.926 3.525 -2.205 1 50.69 125 VAL B N 1
ATOM 2219 C CA . VAL B 1 125 ? 3.418 3.217 -3.543 1 50.69 125 VAL B CA 1
ATOM 2220 C C . VAL B 1 125 ? 3.375 1.708 -3.775 1 50.69 125 VAL B C 1
ATOM 2222 O O . VAL B 1 125 ? 3.574 0.924 -2.844 1 50.69 125 VAL B O 1
ATOM 2225 N N . ASN B 1 126 ? 2.568 1.47 -4.465 1 51.66 126 ASN B N 1
ATOM 2226 C CA . ASN B 1 126 ? 2.723 0.096 -4.93 1 51.66 126 ASN B CA 1
ATOM 2227 C C . ASN B 1 126 ? 4.191 -0.295 -5.051 1 51.66 126 ASN B C 1
ATOM 2229 O O . ASN B 1 126 ? 4.902 0.209 -5.922 1 51.66 126 ASN B O 1
ATOM 2233 N N . PRO B 1 127 ? 4.758 -0.496 -3.764 1 57.44 127 PRO B N 1
ATOM 2234 C CA . PRO B 1 127 ? 6.137 -0.933 -3.986 1 57.44 127 PRO B CA 1
ATOM 2235 C C . PRO B 1 127 ? 6.289 -1.783 -5.246 1 57.44 127 PRO B C 1
ATOM 2237 O O . PRO B 1 127 ? 5.332 -2.424 -5.684 1 57.44 127 PRO B O 1
ATOM 2240 N N . PRO B 1 128 ? 7.449 -1.349 -5.953 1 61.44 128 PRO B N 1
ATOM 2241 C CA . PRO B 1 128 ? 7.656 -2.227 -7.105 1 61.44 128 PRO B CA 1
ATOM 2242 C C . PRO B 1 128 ? 7.578 -3.707 -6.742 1 61.44 128 PRO B C 1
ATOM 2244 O O . PRO B 1 128 ? 7.797 -4.074 -5.586 1 61.44 128 PRO B O 1
ATOM 2247 N N . ALA B 1 129 ? 7.164 -4.359 -7.832 1 73.75 129 ALA B N 1
ATOM 2248 C CA . ALA B 1 129 ? 7.23 -5.809 -7.668 1 73.75 129 ALA B CA 1
ATOM 2249 C C . ALA B 1 129 ? 8.672 -6.273 -7.473 1 73.75 129 ALA B C 1
ATOM 2251 O O . ALA B 1 129 ? 9.562 -5.871 -8.219 1 73.75 129 ALA B O 1
ATOM 2252 N N . VAL B 1 130 ? 8.945 -6.902 -6.375 1 76.81 130 VAL B N 1
ATOM 2253 C CA . VAL B 1 130 ? 10.273 -7.434 -6.09 1 76.81 130 VAL B CA 1
ATOM 2254 C C . VAL B 1 130 ? 10.289 -8.945 -6.316 1 76.81 130 VAL B C 1
ATOM 2256 O O . VAL B 1 130 ? 9.391 -9.656 -5.859 1 76.81 130 VAL B O 1
ATOM 2259 N N . PHE B 1 131 ? 11.289 -9.492 -7.055 1 85.19 131 PHE B N 1
ATOM 2260 C CA . PHE B 1 131 ? 11.477 -10.922 -7.281 1 85.19 131 PHE B CA 1
ATOM 2261 C C . PHE B 1 131 ? 11.602 -11.672 -5.961 1 85.19 131 PHE B C 1
ATOM 2263 O O . PHE B 1 131 ? 12.312 -11.227 -5.059 1 85.19 131 PHE B O 1
ATOM 2270 N N . ARG B 1 132 ? 10.797 -12.758 -5.887 1 88 132 ARG B N 1
ATOM 2271 C CA . ARG B 1 132 ? 10.867 -13.508 -4.641 1 88 132 ARG B CA 1
ATOM 2272 C C . ARG B 1 132 ? 11.18 -14.977 -4.906 1 88 132 ARG B C 1
ATOM 2274 O O . ARG B 1 132 ? 12.062 -15.562 -4.27 1 88 132 ARG B O 1
ATOM 2281 N N . TYR B 1 133 ? 10.5 -15.602 -5.938 1 92.19 133 TYR B N 1
ATOM 2282 C CA . TYR B 1 133 ? 10.672 -17.031 -6.141 1 92.19 133 TYR B CA 1
ATOM 2283 C C . TYR B 1 133 ? 10.797 -17.359 -7.625 1 92.19 133 TYR B C 1
ATOM 2285 O O . TYR B 1 133 ? 10.25 -16.656 -8.477 1 92.19 133 TYR B O 1
ATOM 2293 N N . THR B 1 134 ? 11.516 -18.5 -7.914 1 93.12 134 THR B N 1
ATOM 2294 C CA . THR B 1 134 ? 11.617 -19.047 -9.258 1 93.12 134 THR B CA 1
ATOM 2295 C C . THR B 1 134 ? 10.648 -20.219 -9.438 1 93.12 134 THR B C 1
ATOM 2297 O O . THR B 1 134 ? 10.156 -20.781 -8.461 1 93.12 134 THR B O 1
ATOM 2300 N N . TRP B 1 135 ? 10.398 -20.5 -10.734 1 95.94 135 TRP B N 1
ATOM 2301 C CA . TRP B 1 135 ? 9.609 -21.703 -11.047 1 95.94 135 TRP B CA 1
ATOM 2302 C C . TRP B 1 135 ? 10.477 -22.953 -10.992 1 95.94 135 TRP B C 1
ATOM 2304 O O . TRP B 1 135 ? 11.625 -22.938 -11.445 1 95.94 135 TRP B O 1
ATOM 2314 N N . ASN B 1 136 ? 9.914 -23.938 -10.328 1 94.69 136 ASN B N 1
ATOM 2315 C CA . ASN B 1 136 ? 10.484 -25.281 -10.445 1 94.69 136 ASN B CA 1
ATOM 2316 C C . ASN B 1 136 ? 9.82 -26.094 -11.555 1 94.69 136 ASN B C 1
ATOM 2318 O O . ASN B 1 136 ? 8.711 -25.766 -11.984 1 94.69 136 ASN B O 1
ATOM 2322 N N . LYS B 1 137 ? 10.578 -27.062 -12.109 1 93.25 137 LYS B N 1
ATOM 2323 C CA . LYS B 1 137 ? 10.016 -27.938 -13.141 1 93.25 137 LYS B CA 1
ATOM 2324 C C . LYS B 1 137 ? 9.844 -29.359 -12.617 1 93.25 137 LYS B C 1
ATOM 2326 O O . LYS B 1 137 ? 10.742 -29.906 -11.984 1 93.25 137 LYS B O 1
ATOM 2331 N N . THR B 1 138 ? 8.562 -29.781 -12.734 1 87.56 138 THR B N 1
ATOM 2332 C CA . THR B 1 138 ? 8.336 -31.172 -12.375 1 87.56 138 THR B CA 1
ATOM 2333 C C . THR B 1 138 ? 9.094 -32.094 -13.312 1 87.56 138 THR B C 1
ATOM 2335 O O . THR B 1 138 ? 9.203 -31.828 -14.508 1 87.56 138 THR B O 1
ATOM 2338 N N . LYS B 1 139 ? 9.82 -33.188 -12.812 1 74.62 139 LYS B N 1
ATOM 2339 C CA . LYS B 1 139 ? 10.547 -34.156 -13.609 1 74.62 139 LYS B CA 1
ATOM 2340 C C . LYS B 1 139 ? 9.594 -34.969 -14.492 1 74.62 139 LYS B C 1
ATOM 2342 O O . LYS B 1 139 ? 8.445 -35.219 -14.109 1 74.62 139 LYS B O 1
#

Foldseek 3Di:
DPDDDDPPPPPDDPPPPVCVVPPDPQAWEKEKEAEAADAPWKKWKWKAWPVGTDDIDIDHHGDMDIDTGWDDPPDKTWMKMKMFTDDVRPDIDIDTQDIADPDTHGHWYWYWYDYNVGIDTDIPPVPPDDDDDDDDDDD/DDDPDPPVPPPDDPPPPPCVVPPPPQAWEKEKEAEAADAPWKKWKWKAWPVGTDDIDIDHHGDMDIDTGWDDPPDKTWMKMKMFTDDVRPDIDIDTQDIADPDTHGHWYWYWYDYNVGIDTDIPPVPPDDDDDDDDDDD

Sequence (278 aa):
MNRFIIFMFVVVTYFGLNVAFDMFPCPKNKVLIRNELGPGLVLQYHCHSRDHNLDVANLQFNEYKEIAFGDKLGKRTRWSCILKHGLYMRYYSEFIAYMMANVRRCGAIRNWIARKDRIYLIRNVNPPAVFRYTWNKTKMNRFIIFMFVVVTYFGLNVAFDMFPCPKNKVLIRNELGPGLVLQYHCHSRDHNLDVANLQFNEYKEIAFGDKLGKRTRWSCILKHGLYMRYYSEFIAYMMANVRRCGAIRNWIARKDRIYLIRNVNPPAVFRYTWNKTK